Protein AF-L1IA24-F1 (afdb_monomer_lite)

Organism: Guillardia theta (strain CCMP2712) (NCBI:txid905079)

InterPro domains:
  IPR029058 Alpha/Beta hydrolase fold [G3DSA:3.40.50.1820] (1-220)
  IPR029058 Alpha/Beta hydrolase fold [SSF53474] (14-160)
  IPR056304 Lipase-like, C-terminal domain [PF24708] (8-203)

Structure (mmCIF, N/CA/C/O backbone):
data_AF-L1IA24-F1
#
_entry.id   AF-L1IA24-F1
#
loop_
_atom_site.group_PDB
_atom_site.id
_atom_site.type_symbol
_atom_site.label_atom_id
_atom_site.label_alt_id
_atom_site.label_comp_id
_atom_site.label_asym_id
_atom_site.label_entity_id
_atom_site.label_seq_id
_atom_site.pdbx_PDB_ins_code
_atom_site.Cartn_x
_atom_site.Cartn_y
_atom_site.Cartn_z
_atom_site.occupancy
_atom_site.B_iso_or_equiv
_atom_site.auth_seq_id
_atom_site.auth_comp_id
_atom_site.auth_asym_id
_atom_site.auth_atom_id
_atom_site.pdbx_PDB_model_num
ATOM 1 N N . VAL A 1 1 ? -15.845 10.516 9.349 1.00 86.38 1 VAL A N 1
ATOM 2 C CA . VAL A 1 1 ? -15.174 9.922 8.168 1.00 86.38 1 VAL A CA 1
ATOM 3 C C . VAL A 1 1 ? -13.783 10.519 8.093 1.00 86.38 1 VAL A C 1
ATOM 5 O O . VAL A 1 1 ? -13.675 11.734 8.197 1.00 86.38 1 VAL A O 1
ATOM 8 N N . LEU A 1 2 ? -12.751 9.682 8.011 1.00 94.50 2 LEU A N 1
ATOM 9 C CA . LEU A 1 2 ? -11.349 10.094 7.924 1.00 94.50 2 LEU A CA 1
ATOM 10 C C . LEU A 1 2 ? -10.817 9.691 6.546 1.00 94.50 2 LEU A C 1
ATOM 12 O O . LEU A 1 2 ? -11.184 8.627 6.049 1.00 94.50 2 LEU A O 1
ATOM 16 N N . CYS A 1 3 ? -9.971 10.524 5.945 1.00 94.94 3 CYS A N 1
ATOM 17 C CA . CYS A 1 3 ? -9.355 10.250 4.647 1.00 94.94 3 CYS A CA 1
ATOM 18 C C . CYS A 1 3 ? -7.846 10.079 4.820 1.00 94.94 3 CYS A C 1
ATOM 20 O O . CYS A 1 3 ? -7.211 10.885 5.497 1.00 94.94 3 CYS A O 1
ATOM 22 N N . VAL A 1 4 ? -7.290 9.055 4.179 1.00 94.69 4 VAL A N 1
ATOM 23 C CA . VAL A 1 4 ? -5.855 8.749 4.156 1.00 94.69 4 VAL A CA 1
ATOM 24 C C . VAL A 1 4 ? -5.354 8.741 2.719 1.00 94.69 4 VAL A C 1
ATOM 26 O O . VAL A 1 4 ? -6.096 8.403 1.796 1.00 94.69 4 VAL A O 1
ATOM 29 N N . TRP A 1 5 ? -4.091 9.106 2.538 1.00 92.06 5 TRP A N 1
ATOM 30 C CA . TRP A 1 5 ? -3.473 9.330 1.235 1.00 92.06 5 TRP A CA 1
ATOM 31 C C . TRP A 1 5 ? -2.099 8.650 1.190 1.00 92.06 5 TRP A C 1
ATOM 33 O O . TRP A 1 5 ? -1.081 9.319 1.362 1.00 92.06 5 TRP A O 1
ATOM 43 N N . PRO A 1 6 ? -2.035 7.313 1.057 1.00 92.44 6 PRO A N 1
ATOM 44 C CA . PRO A 1 6 ? -0.763 6.632 0.834 1.00 92.44 6 PRO A CA 1
ATOM 45 C C . PRO A 1 6 ? -0.216 6.938 -0.569 1.00 92.44 6 PRO A C 1
ATOM 47 O O . PRO A 1 6 ? -0.974 7.311 -1.472 1.00 92.44 6 PRO A O 1
ATOM 50 N N . CYS A 1 7 ? 1.084 6.733 -0.769 1.00 87.50 7 CYS A N 1
ATOM 51 C CA . CYS A 1 7 ? 1.766 6.907 -2.046 1.00 87.50 7 CYS A CA 1
ATOM 52 C 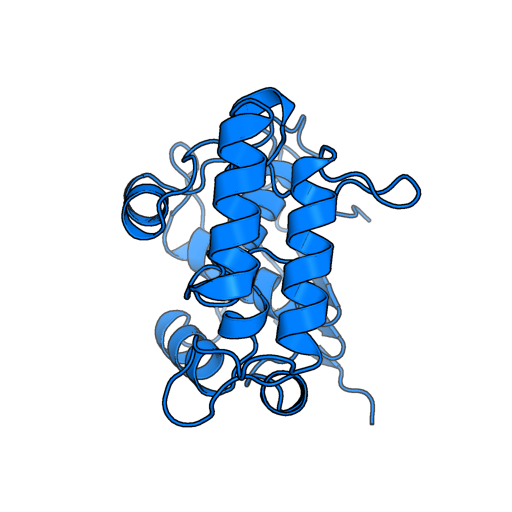C . CYS A 1 7 ? 1.053 6.128 -3.164 1.00 87.50 7 CYS A C 1
ATOM 54 O O . CYS A 1 7 ? 0.795 4.928 -3.054 1.00 87.50 7 CYS A O 1
ATOM 56 N N . GLY A 1 8 ? 0.727 6.810 -4.266 1.00 85.06 8 GLY A N 1
ATOM 57 C CA . GLY A 1 8 ? 0.006 6.216 -5.399 1.00 85.06 8 GLY A CA 1
ATOM 58 C C . GLY A 1 8 ? 0.800 5.165 -6.181 1.00 85.06 8 GLY A C 1
ATOM 59 O O . GLY A 1 8 ? 0.195 4.376 -6.899 1.00 85.06 8 GLY A O 1
ATOM 60 N N . PHE A 1 9 ? 2.126 5.153 -6.031 1.00 84.88 9 PHE A N 1
ATOM 61 C CA . PHE A 1 9 ? 3.044 4.300 -6.792 1.00 84.88 9 PHE A CA 1
ATOM 62 C C . PHE A 1 9 ? 3.735 3.229 -5.940 1.00 84.88 9 PHE A C 1
ATOM 64 O O . PHE A 1 9 ? 4.337 2.318 -6.498 1.00 84.88 9 PHE A O 1
ATOM 71 N N . ALA A 1 10 ? 3.645 3.324 -4.613 1.00 89.44 10 ALA A N 1
ATOM 72 C CA . ALA A 1 10 ? 4.260 2.365 -3.707 1.00 89.44 10 ALA A CA 1
ATOM 73 C C . ALA A 1 10 ? 3.510 1.022 -3.693 1.00 89.44 10 ALA A C 1
ATOM 75 O O . ALA A 1 10 ? 2.337 0.949 -4.076 1.00 89.44 10 ALA A O 1
ATOM 76 N N . SER A 1 11 ? 4.185 -0.029 -3.235 1.00 94.19 11 SER A N 1
ATOM 77 C CA . SER A 1 11 ? 3.598 -1.359 -3.065 1.00 94.19 11 SER A CA 1
ATOM 78 C C . SER A 1 11 ? 2.430 -1.371 -2.073 1.00 94.19 11 SER A C 1
ATOM 80 O O . SER A 1 11 ? 2.221 -0.448 -1.282 1.00 94.19 11 SER A O 1
ATOM 82 N N . LEU A 1 12 ? 1.649 -2.447 -2.079 1.00 96.50 12 LEU A N 1
ATOM 83 C CA . LEU A 1 12 ? 0.622 -2.733 -1.084 1.00 96.50 12 LEU A CA 1
ATOM 84 C C . LEU A 1 12 ? 1.194 -2.729 0.332 1.00 96.50 12 LEU A C 1
ATOM 86 O O . LEU A 1 12 ? 0.522 -2.225 1.232 1.00 96.50 12 LEU A O 1
ATOM 90 N N . HIS A 1 13 ? 2.414 -3.243 0.506 1.00 96.69 13 HIS A N 1
ATOM 91 C CA . HIS A 1 13 ? 3.116 -3.248 1.782 1.00 96.69 13 HIS A CA 1
ATOM 92 C C . HIS A 1 13 ? 3.383 -1.818 2.267 1.00 96.69 13 HIS A C 1
ATOM 94 O O . HIS A 1 13 ? 2.879 -1.418 3.320 1.00 96.69 13 HIS A O 1
ATOM 100 N N . ASP A 1 14 ? 4.074 -1.012 1.460 1.00 95.81 14 ASP A N 1
ATOM 101 C CA . ASP A 1 14 ? 4.408 0.368 1.812 1.00 95.81 14 ASP A CA 1
ATOM 102 C C . ASP A 1 14 ? 3.163 1.218 2.059 1.00 95.81 14 ASP A C 1
ATOM 104 O O . ASP A 1 14 ? 3.060 1.935 3.060 1.00 95.81 14 ASP A O 1
ATOM 108 N N . ARG A 1 15 ? 2.163 1.086 1.182 1.00 97.00 15 ARG A N 1
ATOM 109 C CA . ARG A 1 15 ? 0.881 1.780 1.321 1.00 97.00 15 ARG A CA 1
ATOM 110 C C . ARG A 1 15 ? 0.161 1.372 2.603 1.00 97.00 15 ARG A C 1
ATOM 112 O O . ARG A 1 15 ? -0.442 2.229 3.245 1.00 97.00 15 ARG A O 1
ATOM 119 N N . ALA A 1 16 ? 0.195 0.096 2.985 1.00 97.81 16 ALA A N 1
ATOM 120 C CA . ALA A 1 16 ? -0.418 -0.373 4.223 1.00 97.81 16 ALA A CA 1
ATOM 121 C C . ALA A 1 16 ? 0.291 0.210 5.456 1.00 97.81 16 ALA A C 1
ATOM 123 O O . ALA A 1 16 ? -0.392 0.720 6.348 1.00 97.81 16 ALA A O 1
ATOM 124 N N . CYS A 1 17 ? 1.628 0.237 5.475 1.00 97.88 17 CYS A N 1
ATOM 125 C CA . CYS A 1 17 ? 2.394 0.910 6.527 1.00 97.88 17 CYS A CA 1
ATOM 126 C C . CYS A 1 17 ? 2.042 2.400 6.622 1.00 97.88 17 CYS A C 1
ATOM 128 O O . CYS A 1 17 ? 1.760 2.917 7.704 1.00 97.88 17 CYS A O 1
ATOM 130 N N . GLU A 1 18 ? 1.982 3.099 5.492 1.00 97.06 18 GLU A N 1
ATOM 131 C CA . GLU A 1 18 ? 1.617 4.513 5.460 1.00 97.06 18 GLU A CA 1
ATOM 132 C C . GLU A 1 18 ? 0.194 4.767 5.959 1.00 97.06 18 GLU A C 1
ATOM 134 O O . GLU A 1 18 ? -0.020 5.707 6.725 1.00 97.06 18 GLU A O 1
ATOM 139 N N . VAL A 1 19 ? -0.780 3.943 5.560 1.00 97.81 19 VAL A N 1
ATOM 140 C CA . VAL A 1 19 ? -2.161 4.046 6.051 1.00 97.81 19 VAL A CA 1
ATOM 141 C C . VAL A 1 19 ? -2.219 3.795 7.555 1.00 97.81 19 VAL A C 1
ATOM 143 O O . VAL A 1 19 ? -2.878 4.561 8.261 1.00 97.81 19 VAL A O 1
ATOM 146 N N . PHE A 1 20 ? -1.509 2.781 8.059 1.00 98.31 20 PHE A N 1
ATOM 147 C CA . PHE A 1 20 ? -1.467 2.481 9.488 1.00 98.31 20 PHE A CA 1
ATOM 148 C C . PHE A 1 20 ? -1.026 3.703 10.293 1.00 98.31 20 PHE A C 1
ATOM 150 O O . PHE A 1 20 ? -1.758 4.158 11.171 1.00 98.31 20 PHE A O 1
ATOM 157 N N . TYR A 1 21 ? 0.127 4.287 9.955 1.00 98.00 21 TYR A N 1
ATOM 158 C CA . TYR A 1 21 ? 0.672 5.422 10.699 1.00 98.00 21 TYR A CA 1
ATOM 159 C C . TYR A 1 21 ? -0.076 6.735 10.436 1.00 98.00 21 TYR A C 1
ATOM 161 O O . TYR A 1 21 ? -0.127 7.578 11.329 1.00 98.00 21 TYR A O 1
ATOM 169 N N . GLN A 1 22 ? -0.736 6.914 9.286 1.00 97.69 22 GLN A N 1
ATOM 170 C CA . GLN A 1 22 ? -1.660 8.041 9.088 1.00 97.69 22 GLN A CA 1
ATOM 171 C C . GLN A 1 22 ? -2.840 7.992 10.067 1.00 97.69 22 GLN A C 1
ATOM 173 O O . GLN A 1 22 ? -3.230 9.025 10.616 1.00 97.69 22 GLN A O 1
ATOM 178 N N . ILE A 1 23 ? -3.398 6.804 10.319 1.00 98.06 23 ILE A N 1
ATOM 179 C CA . ILE A 1 23 ? -4.519 6.626 11.250 1.00 98.06 23 ILE A CA 1
ATOM 180 C C . ILE A 1 23 ? -4.014 6.640 12.692 1.00 98.06 23 ILE A C 1
ATOM 182 O O . ILE A 1 23 ? -4.436 7.483 13.481 1.00 98.06 23 ILE A O 1
ATOM 186 N N . LYS A 1 24 ? -3.093 5.737 13.033 1.00 97.94 24 LYS A N 1
ATOM 187 C CA . LYS A 1 24 ? -2.624 5.519 14.404 1.00 97.94 24 LYS A CA 1
ATOM 188 C C . LYS A 1 24 ? -1.735 6.652 14.923 1.00 97.94 24 LYS A C 1
ATOM 190 O O . LYS A 1 24 ? -1.744 6.936 16.118 1.00 97.94 24 LYS A O 1
ATOM 195 N N . GLY A 1 25 ? -1.012 7.319 14.028 1.00 97.38 25 GLY A N 1
ATOM 196 C CA . GLY A 1 25 ? 0.033 8.280 14.366 1.00 97.38 25 GLY A CA 1
ATOM 197 C C . GLY A 1 25 ? 1.373 7.604 14.628 1.00 97.38 25 GLY A C 1
ATOM 198 O O . GLY A 1 25 ? 1.445 6.414 14.926 1.00 97.38 25 GLY A O 1
ATOM 199 N N . GLY A 1 26 ? 2.446 8.379 14.504 1.00 96.75 26 GLY A N 1
ATOM 200 C CA . GLY A 1 26 ? 3.818 7.899 14.633 1.00 96.75 26 GLY A CA 1
ATOM 201 C C . GLY A 1 26 ? 4.609 8.004 13.334 1.00 96.75 26 GLY A C 1
ATOM 202 O O . GLY A 1 26 ? 4.144 8.545 12.326 1.00 96.75 26 GLY A O 1
ATOM 203 N N . LYS A 1 27 ? 5.861 7.553 13.392 1.00 96.38 27 LYS A N 1
ATOM 204 C CA . LYS A 1 27 ? 6.759 7.543 12.239 1.00 96.38 27 LYS A CA 1
ATOM 205 C C . LYS A 1 27 ? 6.528 6.267 11.447 1.00 96.38 27 LYS A C 1
ATOM 207 O O . LYS A 1 27 ? 6.573 5.197 12.043 1.00 96.38 27 LYS A O 1
ATOM 212 N N . VAL A 1 28 ? 6.325 6.390 10.136 1.00 96.75 28 VAL A N 1
ATOM 213 C CA . VAL A 1 28 ? 6.172 5.225 9.261 1.00 96.75 28 VAL A CA 1
ATOM 214 C C . VAL A 1 28 ? 7.396 4.331 9.400 1.00 96.75 28 VAL A C 1
ATOM 216 O O . VAL A 1 28 ? 8.509 4.806 9.182 1.00 96.75 28 VAL A O 1
ATOM 219 N N . ASP A 1 29 ? 7.183 3.074 9.779 1.00 96.88 29 ASP A N 1
ATOM 220 C CA . ASP A 1 29 ? 8.176 2.000 9.758 1.00 96.88 29 ASP A CA 1
ATOM 221 C C . ASP A 1 29 ? 7.747 0.997 8.680 1.00 96.88 29 ASP A C 1
ATOM 223 O O . ASP A 1 29 ? 6.718 0.333 8.810 1.00 96.88 29 ASP A O 1
ATOM 227 N N . TYR A 1 30 ? 8.514 0.933 7.593 1.00 96.06 30 TYR A N 1
ATOM 228 C CA . TYR A 1 30 ? 8.330 -0.030 6.508 1.00 96.06 30 TYR A CA 1
ATOM 229 C C . TYR A 1 30 ? 8.964 -1.392 6.839 1.00 96.06 30 TYR A C 1
ATOM 231 O O . TYR A 1 30 ? 9.023 -2.265 5.988 1.00 96.06 30 TYR A O 1
ATOM 239 N N . GLY A 1 31 ? 9.485 -1.597 8.050 1.00 95.19 31 GLY A N 1
ATOM 240 C CA . GLY A 1 31 ? 10.111 -2.853 8.448 1.00 95.19 31 GLY A CA 1
ATOM 241 C C . GLY A 1 31 ? 11.551 -2.984 7.954 1.00 95.19 31 GLY A C 1
ATOM 242 O O . GLY A 1 31 ? 11.917 -2.590 6.846 1.00 95.19 31 GLY A O 1
ATOM 243 N N . GLU A 1 32 ? 12.410 -3.535 8.808 1.00 93.94 32 GLU A N 1
ATOM 244 C CA . GLU A 1 32 ? 13.844 -3.639 8.530 1.00 93.94 32 GLU A CA 1
ATOM 245 C C . GLU A 1 32 ? 14.162 -4.611 7.395 1.00 93.94 32 GLU A C 1
ATOM 247 O O . GLU A 1 32 ? 14.900 -4.251 6.481 1.00 93.94 32 GLU A O 1
ATOM 252 N N . GLU A 1 33 ? 13.571 -5.805 7.423 1.00 93.31 33 GLU A N 1
ATOM 253 C CA . GLU A 1 33 ? 13.784 -6.834 6.402 1.00 93.31 33 GLU A CA 1
ATOM 254 C C . GLU A 1 33 ? 13.289 -6.380 5.022 1.00 93.31 33 GLU A C 1
ATOM 256 O O . GLU A 1 33 ? 14.036 -6.457 4.048 1.00 93.31 33 GLU A O 1
ATOM 261 N N . HIS A 1 34 ? 12.067 -5.841 4.948 1.00 93.06 34 HIS A N 1
ATOM 262 C CA . HIS A 1 34 ? 11.475 -5.320 3.708 1.00 93.06 34 HIS A CA 1
ATOM 263 C C . HIS A 1 34 ? 12.347 -4.215 3.101 1.00 93.06 34 HIS A C 1
ATOM 265 O O . HIS A 1 34 ? 12.758 -4.299 1.945 1.00 93.06 34 HIS A O 1
ATOM 271 N N . SER A 1 35 ? 12.753 -3.247 3.922 1.00 91.00 35 SER A N 1
ATOM 272 C CA . SER A 1 35 ? 13.576 -2.122 3.465 1.00 91.00 35 SER A CA 1
ATOM 273 C C . SER A 1 35 ? 14.975 -2.547 3.012 1.00 91.00 35 SER A C 1
ATOM 275 O O . SER A 1 35 ? 15.516 -1.982 2.063 1.00 91.00 35 SER A O 1
ATOM 277 N N . GLN A 1 36 ? 15.577 -3.549 3.663 1.00 90.81 36 GLN A N 1
ATOM 278 C CA . GLN A 1 36 ? 16.856 -4.118 3.228 1.00 90.81 36 GLN A CA 1
ATOM 279 C C . GLN A 1 36 ? 16.714 -4.899 1.918 1.00 90.81 36 GLN A C 1
ATOM 281 O O . GLN A 1 36 ? 17.581 -4.782 1.052 1.00 90.81 36 GLN A O 1
ATOM 286 N N . ARG A 1 37 ? 15.625 -5.662 1.758 1.00 89.62 37 ARG A N 1
ATOM 287 C CA . ARG A 1 37 ? 15.342 -6.440 0.547 1.00 89.62 37 ARG A CA 1
ATOM 288 C C . ARG A 1 37 ? 15.145 -5.546 -0.676 1.00 89.62 37 ARG A C 1
ATOM 290 O O . ARG A 1 37 ? 15.700 -5.854 -1.725 1.00 89.62 37 ARG A O 1
ATOM 297 N N . PHE A 1 38 ? 14.382 -4.462 -0.538 1.00 86.94 38 PHE A N 1
ATOM 298 C CA . PHE A 1 38 ? 14.011 -3.584 -1.656 1.00 86.94 38 PHE A CA 1
ATOM 299 C C . PHE A 1 38 ? 14.853 -2.307 -1.759 1.00 86.94 38 PHE A C 1
ATOM 301 O O . PHE A 1 38 ? 14.719 -1.534 -2.703 1.00 86.94 38 PHE A O 1
ATOM 308 N N . GLY A 1 39 ? 15.782 -2.094 -0.824 1.00 86.38 39 GLY A N 1
ATOM 309 C CA . GLY A 1 39 ? 16.791 -1.042 -0.930 1.00 86.38 39 GLY A CA 1
ATOM 310 C C . GLY A 1 39 ? 16.258 0.383 -0.747 1.00 86.38 39 GLY A C 1
ATOM 311 O O . GLY A 1 39 ? 16.875 1.326 -1.251 1.00 86.38 39 GLY A O 1
ATOM 312 N N . HIS A 1 40 ? 15.158 0.568 -0.013 1.00 86.81 40 HIS A N 1
ATOM 313 C CA . HIS A 1 40 ? 14.627 1.885 0.355 1.00 86.81 40 HIS A CA 1
ATOM 314 C C . HIS A 1 40 ? 14.789 2.172 1.859 1.00 86.81 40 HIS A C 1
ATOM 316 O O . HIS A 1 40 ? 15.272 1.355 2.645 1.00 86.81 40 HIS A O 1
ATOM 322 N N . ALA A 1 41 ? 14.460 3.393 2.287 1.00 89.56 41 ALA A N 1
ATOM 323 C CA . ALA A 1 41 ? 14.575 3.775 3.691 1.00 89.56 41 ALA A CA 1
ATOM 324 C C . ALA A 1 41 ? 13.538 3.048 4.561 1.00 89.56 41 ALA A C 1
ATOM 326 O O . ALA A 1 41 ? 12.354 3.067 4.241 1.00 89.56 41 ALA A O 1
ATOM 327 N N . ARG A 1 42 ? 13.974 2.530 5.720 1.00 93.62 42 ARG A N 1
ATOM 328 C CA . ARG A 1 42 ? 13.087 1.911 6.722 1.00 93.62 42 ARG A CA 1
ATOM 329 C C . ARG A 1 42 ? 12.044 2.852 7.292 1.00 93.62 42 ARG A C 1
ATOM 331 O O . ARG A 1 42 ? 10.919 2.442 7.541 1.00 93.62 42 ARG A O 1
ATOM 338 N N . TYR A 1 43 ? 12.421 4.104 7.524 1.00 94.56 43 TYR A N 1
ATOM 339 C CA . TYR A 1 43 ? 11.525 5.066 8.146 1.00 94.56 43 TYR A CA 1
ATOM 340 C C . TYR A 1 43 ? 11.074 6.131 7.156 1.00 94.56 43 TYR A C 1
ATOM 342 O O . TYR A 1 43 ? 11.914 6.790 6.540 1.00 94.56 43 TYR A O 1
ATOM 350 N N . GLY A 1 44 ? 9.762 6.333 7.078 1.00 92.19 44 GLY A N 1
ATOM 351 C CA . GLY A 1 44 ? 9.121 7.373 6.281 1.00 92.19 44 GLY A CA 1
ATOM 352 C C . GLY A 1 44 ? 8.674 8.578 7.115 1.00 92.19 44 GLY A C 1
ATOM 353 O O . GLY A 1 44 ? 9.327 8.984 8.086 1.00 92.19 44 GLY A O 1
ATOM 354 N N . ARG A 1 45 ? 7.538 9.157 6.709 1.00 91.62 45 ARG A N 1
ATOM 355 C CA . ARG A 1 45 ? 6.940 10.367 7.296 1.00 91.62 45 ARG A CA 1
ATOM 356 C C . ARG A 1 45 ? 6.502 10.175 8.747 1.00 91.62 45 ARG A C 1
ATOM 358 O O . ARG A 1 45 ? 6.158 9.078 9.176 1.00 91.62 45 ARG A O 1
ATOM 365 N N . LEU A 1 46 ? 6.483 11.275 9.497 1.00 94.75 46 LEU A N 1
ATOM 366 C CA . LEU A 1 46 ? 5.885 11.346 10.829 1.00 94.75 46 LEU A CA 1
ATOM 367 C C . LEU A 1 46 ? 4.458 11.886 10.711 1.00 94.75 46 LEU A C 1
ATOM 369 O O . LEU A 1 46 ? 4.261 12.991 10.208 1.00 94.75 46 LEU A O 1
ATOM 373 N N . TYR A 1 47 ? 3.483 11.128 11.204 1.00 95.88 47 TYR A N 1
ATOM 374 C CA . TYR A 1 47 ? 2.078 11.519 11.210 1.00 95.88 47 TYR A CA 1
ATOM 375 C C . TYR A 1 47 ? 1.579 11.794 12.635 1.00 95.88 47 TYR A C 1
ATOM 377 O O . TYR A 1 47 ? 1.944 11.064 13.560 1.00 95.88 47 TYR A O 1
ATOM 385 N N . PRO A 1 48 ? 0.710 12.805 12.834 1.00 96.31 48 PRO A N 1
ATOM 386 C CA . PRO A 1 48 ? 0.108 13.082 14.141 1.00 96.31 48 PRO A CA 1
ATOM 387 C C . PRO A 1 48 ? -0.907 12.009 14.575 1.00 96.31 48 PRO A C 1
ATOM 389 O O . PRO A 1 48 ? -1.170 11.874 15.765 1.00 96.31 48 PRO A O 1
ATOM 392 N N . GLY A 1 49 ? -1.445 11.239 13.620 1.00 96.75 49 GLY A N 1
ATOM 393 C CA . GLY A 1 49 ? -2.495 10.246 13.838 1.00 96.75 49 GLY A CA 1
ATOM 394 C C . GLY A 1 49 ? -3.889 10.857 13.763 1.00 96.75 49 GLY A C 1
ATOM 395 O O . GLY A 1 49 ? -4.255 11.706 14.569 1.00 96.75 49 GLY A O 1
ATOM 396 N N . LEU A 1 50 ? -4.680 10.421 12.784 1.00 97.62 50 LEU A N 1
ATOM 397 C CA . LEU A 1 50 ? -6.074 10.851 12.628 1.00 97.62 50 LEU A CA 1
ATOM 398 C C . LEU A 1 50 ? -7.000 10.245 13.694 1.00 97.62 50 LEU A C 1
ATOM 400 O O . LEU A 1 50 ? -8.033 10.826 14.018 1.00 97.62 50 LEU A O 1
ATOM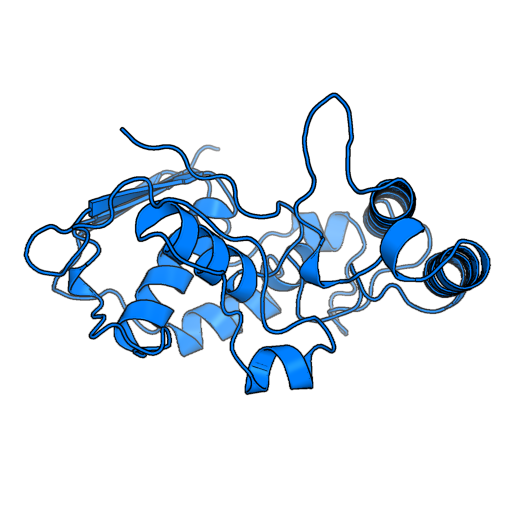 404 N N . PHE A 1 51 ? -6.642 9.071 14.216 1.00 97.88 51 PHE A N 1
ATOM 405 C CA . PHE A 1 51 ? -7.361 8.360 15.265 1.00 97.88 51 PHE A CA 1
ATOM 406 C C . PHE A 1 51 ? -6.392 7.486 16.078 1.00 97.88 51 PHE A C 1
ATOM 408 O O . PHE A 1 51 ? -6.301 6.271 15.906 1.00 97.88 51 PHE A O 1
ATOM 415 N N . SER A 1 52 ? -5.648 8.116 16.988 1.00 96.88 52 SER A N 1
ATOM 416 C CA . SER A 1 52 ? -4.624 7.451 17.809 1.00 96.88 52 SER A CA 1
ATOM 417 C C . SER A 1 52 ? -5.183 6.399 18.774 1.00 96.88 52 SER A C 1
ATOM 419 O O . SER A 1 52 ? -4.473 5.472 19.167 1.00 96.88 52 SER A O 1
ATOM 421 N N . GLU A 1 53 ? -6.468 6.488 19.111 1.00 97.00 53 GLU A N 1
ATOM 422 C CA . GLU A 1 53 ? -7.180 5.530 19.962 1.00 97.00 53 GLU A CA 1
ATOM 423 C C . GLU A 1 53 ? -7.638 4.268 19.206 1.00 97.00 53 GLU A C 1
ATOM 425 O O . GLU A 1 53 ? -8.270 3.406 19.808 1.00 97.00 53 GLU A O 1
ATOM 430 N N . TRP A 1 54 ? -7.325 4.141 17.908 1.00 98.19 54 TRP A N 1
ATOM 431 C CA . TRP A 1 54 ? -7.643 2.959 17.099 1.00 98.19 54 TRP A CA 1
ATOM 432 C C . TRP A 1 54 ? -7.078 1.678 17.727 1.00 98.19 54 TRP A C 1
ATOM 434 O O . TRP A 1 54 ? -5.870 1.591 17.973 1.00 98.19 54 TRP A O 1
ATOM 444 N N . SER A 1 55 ? -7.951 0.708 18.002 1.00 97.38 55 SER A N 1
ATOM 445 C CA . SER A 1 55 ? -7.614 -0.586 18.603 1.00 97.38 55 SER A CA 1
ATOM 446 C C . SER A 1 55 ? -8.702 -1.631 18.315 1.00 97.38 55 SER A C 1
ATOM 448 O O . SER A 1 55 ? -9.699 -1.331 17.656 1.00 97.38 55 SER A O 1
ATOM 450 N N . SER A 1 56 ? -8.548 -2.843 18.851 1.00 96.50 56 SER A N 1
ATOM 451 C CA . SER A 1 56 ? -9.563 -3.906 18.845 1.00 96.50 56 SER A CA 1
ATOM 452 C C . SER A 1 56 ? -10.868 -3.502 19.540 1.00 96.50 56 SER A C 1
ATOM 454 O O . SER A 1 56 ? -11.941 -3.936 19.135 1.00 96.50 56 SER A O 1
ATOM 456 N N . GLU A 1 57 ? -10.797 -2.650 20.564 1.00 97.19 57 GLU A N 1
ATOM 457 C CA . GLU A 1 57 ? -11.954 -2.134 21.310 1.00 97.19 57 GLU A CA 1
ATOM 458 C C . GLU A 1 57 ? -12.623 -0.958 20.588 1.00 97.19 57 GLU A C 1
ATOM 460 O O . GLU A 1 57 ? -13.771 -0.613 20.872 1.00 97.19 57 GLU A O 1
ATOM 465 N N . ARG A 1 58 ? -11.902 -0.324 19.657 1.00 97.56 58 ARG A N 1
ATOM 466 C CA . ARG A 1 58 ? -12.377 0.806 18.851 1.00 97.56 58 ARG A CA 1
ATOM 467 C C . ARG A 1 58 ? -12.068 0.554 17.375 1.00 97.56 58 ARG A C 1
ATOM 469 O O . ARG A 1 58 ? -11.270 1.292 16.784 1.00 97.56 58 ARG A O 1
ATOM 476 N N . PRO A 1 59 ? -12.662 -0.498 16.787 1.00 97.94 59 PRO A N 1
ATOM 477 C CA . PRO A 1 59 ? -12.339 -0.900 15.434 1.00 97.94 59 PRO A CA 1
ATOM 478 C C . PRO A 1 59 ? -12.945 0.071 14.419 1.00 97.94 59 PRO A C 1
ATOM 480 O O . PRO A 1 59 ? -13.898 0.799 14.710 1.00 97.94 59 PRO A O 1
ATOM 483 N N . ILE A 1 60 ? -12.392 0.080 13.208 1.00 98.25 60 ILE A N 1
ATOM 484 C CA . ILE A 1 60 ? -12.820 0.990 12.140 1.00 98.25 60 ILE A CA 1
ATOM 485 C C . ILE A 1 60 ? -13.478 0.250 10.979 1.00 98.25 60 ILE A C 1
ATOM 487 O O . ILE A 1 60 ? -13.233 -0.931 10.733 1.00 98.25 60 ILE A O 1
ATOM 491 N N . HIS A 1 61 ? -14.279 0.988 10.218 1.00 98.38 61 HIS A N 1
ATOM 492 C CA . HIS A 1 61 ? -14.744 0.573 8.902 1.00 98.38 61 HIS A CA 1
ATOM 493 C C . HIS A 1 61 ? -13.804 1.150 7.842 1.00 98.38 61 HIS A C 1
ATOM 495 O O . HIS A 1 61 ? -13.588 2.362 7.797 1.00 98.38 61 HIS A O 1
ATOM 501 N N . MET A 1 62 ? -13.260 0.296 6.981 1.00 98.06 62 MET A N 1
ATOM 502 C CA . MET A 1 62 ? -12.415 0.703 5.864 1.00 98.06 62 MET A CA 1
ATOM 503 C C . MET A 1 62 ? -13.200 0.682 4.558 1.00 98.06 62 MET A C 1
ATOM 505 O O . MET A 1 62 ? -13.894 -0.286 4.252 1.00 98.06 62 MET A O 1
ATOM 509 N N . LEU A 1 63 ? -13.048 1.742 3.768 1.00 98.00 63 LEU A N 1
ATOM 510 C CA . LEU A 1 63 ? -13.568 1.832 2.410 1.00 98.00 63 LEU A CA 1
ATOM 511 C C . LEU A 1 63 ? -12.412 2.158 1.466 1.00 98.00 63 LEU A C 1
ATOM 513 O O . LEU A 1 63 ? -11.808 3.224 1.557 1.00 98.00 63 LEU A O 1
ATOM 517 N N . GLY A 1 64 ? -12.094 1.21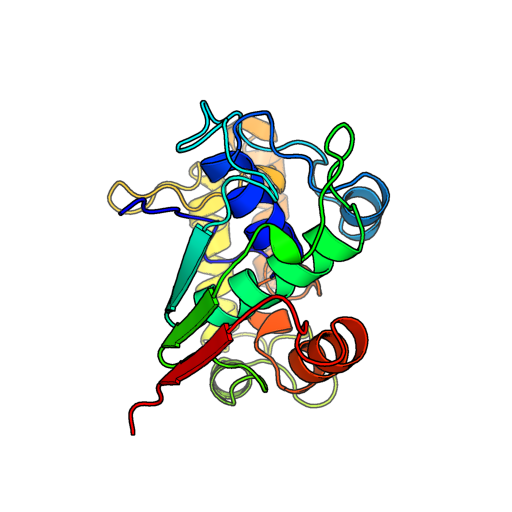9 0.581 1.00 97.12 64 GLY A N 1
ATOM 518 C CA . GLY A 1 64 ? -10.992 1.326 -0.363 1.00 97.12 64 GLY A CA 1
ATOM 519 C C . GLY A 1 64 ? -11.489 1.331 -1.802 1.00 97.12 64 GLY A C 1
ATOM 520 O O . GLY A 1 64 ? -12.093 0.363 -2.259 1.00 97.12 64 GLY A O 1
ATOM 521 N N . HIS A 1 65 ? -11.200 2.407 -2.531 1.00 96.25 65 HIS A N 1
ATOM 522 C CA . HIS A 1 65 ? -11.444 2.493 -3.969 1.00 96.25 65 HIS A CA 1
ATOM 523 C C . HIS A 1 65 ? -10.223 2.016 -4.762 1.00 96.25 65 HIS A C 1
ATOM 525 O O . HIS A 1 65 ? -9.091 2.379 -4.428 1.00 96.25 65 HIS A O 1
ATOM 531 N N . SER A 1 66 ? -10.451 1.241 -5.825 1.00 95.38 66 SER A N 1
ATOM 532 C CA . SER A 1 66 ? -9.405 0.702 -6.697 1.00 95.38 66 SER A CA 1
ATOM 533 C C . SER A 1 66 ? -8.314 -0.003 -5.872 1.00 95.38 66 SER A C 1
ATOM 535 O O . SER A 1 66 ? -8.628 -0.831 -5.011 1.00 95.38 66 SER A O 1
ATOM 537 N N . LEU A 1 67 ? -7.039 0.344 -6.065 1.00 95.69 67 LEU A N 1
ATOM 538 C CA . LEU A 1 67 ? -5.915 -0.201 -5.302 1.00 95.69 67 LEU A CA 1
ATOM 539 C C . LEU A 1 67 ? -6.084 -0.045 -3.782 1.00 95.69 67 LEU A C 1
ATOM 541 O O . LEU A 1 67 ? -5.608 -0.883 -3.025 1.00 95.69 67 LEU A O 1
ATOM 545 N N . GLY A 1 68 ? -6.815 0.975 -3.319 1.00 96.81 68 GLY A N 1
ATOM 546 C CA . GLY A 1 68 ? -7.115 1.168 -1.901 1.00 96.81 68 GLY A CA 1
ATOM 547 C C . GLY A 1 68 ? -7.868 -0.005 -1.267 1.00 96.81 68 GLY A C 1
ATOM 548 O O . GLY A 1 68 ? -7.667 -0.279 -0.088 1.00 96.81 68 GLY A O 1
ATOM 549 N N . GLY A 1 69 ? -8.689 -0.734 -2.031 1.00 96.56 69 GLY A N 1
ATOM 550 C CA . GLY A 1 69 ? -9.363 -1.938 -1.534 1.00 96.56 69 GLY A CA 1
ATOM 551 C C . GLY A 1 69 ? -8.387 -3.087 -1.274 1.00 96.56 69 GLY A C 1
ATOM 552 O O . GLY A 1 69 ? -8.477 -3.750 -0.242 1.00 96.56 69 GLY A O 1
ATOM 553 N N . ALA A 1 70 ? -7.411 -3.281 -2.165 1.00 96.56 70 ALA A N 1
ATOM 554 C CA . ALA A 1 70 ? -6.339 -4.253 -1.963 1.00 96.56 70 ALA A CA 1
ATOM 555 C C . ALA A 1 70 ? -5.396 -3.825 -0.826 1.00 96.56 70 ALA A C 1
ATOM 557 O O . ALA A 1 70 ? -5.061 -4.645 0.022 1.00 96.56 70 ALA A O 1
ATOM 558 N N . THR A 1 71 ? -5.054 -2.534 -0.731 1.00 97.81 71 THR A N 1
ATOM 559 C CA . THR A 1 71 ? -4.266 -1.986 0.388 1.00 97.81 71 THR A CA 1
ATOM 560 C C . THR A 1 71 ? -4.957 -2.213 1.731 1.00 97.81 71 THR A C 1
ATOM 562 O O . THR A 1 71 ? -4.296 -2.587 2.690 1.00 97.81 71 THR A O 1
ATOM 565 N N . ALA A 1 72 ? -6.280 -2.039 1.815 1.00 97.31 72 ALA A N 1
ATOM 566 C CA . ALA A 1 72 ? -7.022 -2.302 3.047 1.00 97.31 72 ALA A CA 1
ATOM 567 C C . ALA A 1 72 ? -6.960 -3.784 3.460 1.00 97.31 72 ALA A C 1
ATOM 569 O O . ALA A 1 72 ? -6.815 -4.078 4.645 1.00 97.31 72 ALA A O 1
ATOM 570 N N . ARG A 1 73 ? -7.025 -4.718 2.495 1.00 96.50 73 ARG A N 1
ATOM 571 C CA . ARG A 1 73 ? -6.885 -6.160 2.775 1.00 96.50 73 ARG A CA 1
ATOM 572 C C . ARG A 1 73 ? -5.471 -6.484 3.247 1.00 96.50 73 ARG A C 1
ATOM 574 O O . ARG A 1 73 ? -5.308 -7.178 4.244 1.00 96.50 73 ARG A O 1
ATOM 581 N N . TYR A 1 74 ? -4.471 -5.919 2.576 1.00 97.44 74 TYR A N 1
ATOM 582 C CA . TYR A 1 74 ? -3.071 -6.108 2.937 1.00 97.44 74 TYR A CA 1
ATOM 583 C C . TYR A 1 74 ? -2.755 -5.533 4.325 1.00 97.44 74 TYR A C 1
ATOM 585 O O . TYR A 1 74 ? -2.082 -6.173 5.124 1.00 97.44 74 TYR A O 1
ATOM 593 N N . LEU A 1 75 ? -3.315 -4.369 4.667 1.00 97.94 75 LEU A N 1
ATOM 594 C CA . LEU A 1 75 ? -3.209 -3.802 6.010 1.00 97.94 75 LEU A CA 1
ATOM 595 C C . LEU A 1 75 ? -3.796 -4.737 7.069 1.00 97.94 75 LEU A C 1
ATOM 597 O O . LEU A 1 75 ? -3.164 -4.942 8.098 1.00 97.94 75 LEU A O 1
ATOM 601 N N . GLN A 1 76 ? -4.970 -5.325 6.827 1.00 97.50 76 GLN A N 1
ATOM 602 C CA . GLN A 1 76 ? -5.552 -6.284 7.768 1.00 97.50 76 GLN A CA 1
ATOM 603 C C . GLN A 1 76 ? -4.638 -7.493 7.995 1.00 97.50 76 GLN A C 1
ATOM 605 O O . GLN A 1 76 ? -4.447 -7.907 9.136 1.00 97.50 76 GLN A O 1
ATOM 610 N N . HIS A 1 77 ? -4.022 -8.002 6.929 1.00 96.56 77 HIS A N 1
ATOM 611 C CA . HIS A 1 77 ? -3.032 -9.068 7.024 1.00 96.56 77 HIS A CA 1
ATOM 612 C C . HIS A 1 77 ? -1.810 -8.660 7.865 1.00 96.56 77 HIS A C 1
ATOM 614 O O . HIS A 1 77 ? -1.385 -9.419 8.733 1.00 96.56 77 HIS A O 1
ATOM 620 N N . LEU A 1 78 ? -1.284 -7.444 7.683 1.00 97.25 78 LEU A N 1
ATOM 621 C CA . LEU A 1 78 ? -0.176 -6.933 8.501 1.00 97.25 78 LEU A CA 1
ATOM 622 C C . LEU A 1 78 ? -0.558 -6.739 9.977 1.00 97.25 78 LEU A C 1
ATOM 624 O O . LEU A 1 78 ? 0.278 -6.952 10.857 1.00 97.25 78 LEU A O 1
ATOM 628 N N . LEU A 1 79 ? -1.807 -6.350 10.257 1.00 97.25 79 LEU A N 1
ATOM 629 C CA . LEU A 1 79 ? -2.329 -6.245 11.623 1.00 97.25 79 LEU A CA 1
ATOM 630 C C . LEU A 1 79 ? -2.386 -7.621 12.298 1.00 97.25 79 LEU A C 1
ATOM 632 O O . LEU A 1 79 ? -1.920 -7.754 13.426 1.00 97.25 79 LEU A O 1
ATOM 636 N N . GLU A 1 80 ? -2.889 -8.643 11.603 1.00 96.38 80 GLU A N 1
ATOM 637 C CA . GLU A 1 80 ? -2.894 -10.030 12.092 1.00 96.38 80 GLU A CA 1
ATOM 638 C C . GLU A 1 80 ? -1.471 -10.543 12.355 1.00 96.38 80 GLU A C 1
ATOM 640 O O . GLU A 1 80 ? -1.184 -11.129 13.399 1.00 96.38 80 GLU A O 1
ATOM 645 N N . ALA A 1 81 ? -0.550 -10.272 11.427 1.00 95.50 81 ALA A N 1
ATOM 646 C CA . ALA A 1 81 ? 0.850 -10.676 11.526 1.00 95.50 81 ALA A CA 1
ATOM 647 C C . ALA A 1 81 ? 1.648 -9.890 12.584 1.00 95.50 81 ALA A C 1
ATOM 649 O O . ALA A 1 81 ? 2.824 -10.180 12.804 1.00 95.50 81 ALA A O 1
ATOM 650 N N . ARG A 1 82 ? 1.038 -8.889 13.236 1.00 96.06 82 ARG A N 1
ATOM 651 C CA . ARG A 1 82 ? 1.687 -7.984 14.198 1.00 96.06 82 ARG A CA 1
ATOM 652 C C . ARG A 1 82 ? 2.934 -7.308 13.635 1.00 96.06 82 ARG A C 1
ATOM 654 O O . ARG A 1 82 ? 3.925 -7.112 14.339 1.00 96.06 82 ARG A O 1
ATOM 661 N N . ALA A 1 83 ? 2.862 -6.905 12.371 1.00 95.56 83 ALA A N 1
ATOM 662 C CA . ALA A 1 83 ? 3.975 -6.311 11.637 1.00 95.56 83 ALA A CA 1
ATOM 663 C C . ALA A 1 83 ? 4.336 -4.879 12.090 1.00 95.56 83 ALA A C 1
ATOM 665 O O . ALA A 1 83 ? 5.255 -4.281 11.538 1.00 95.56 83 ALA A O 1
ATOM 666 N N . PHE A 1 84 ? 3.639 -4.323 13.089 1.00 96.25 84 PHE A N 1
ATOM 667 C CA . PHE A 1 84 ? 3.836 -2.963 13.596 1.00 96.25 84 PHE A CA 1
ATOM 668 C C . PHE A 1 84 ? 4.469 -2.983 14.999 1.00 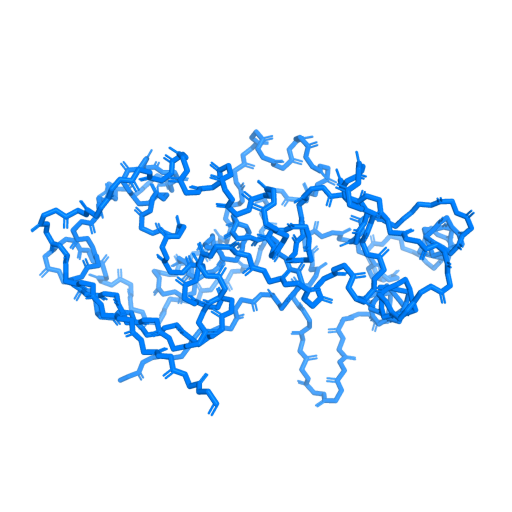96.25 84 PHE A C 1
ATOM 670 O O . PHE A 1 84 ? 3.752 -3.142 15.996 1.00 96.25 84 PHE A O 1
ATOM 677 N N . PRO A 1 85 ? 5.802 -2.812 15.120 1.00 92.12 85 PRO A N 1
ATOM 678 C CA . PRO A 1 85 ? 6.495 -2.873 16.402 1.00 92.12 85 PRO A CA 1
ATOM 679 C C . PRO A 1 85 ? 5.933 -1.876 17.420 1.00 92.12 85 PRO A C 1
ATOM 681 O O . PRO A 1 85 ? 5.666 -0.719 17.104 1.00 92.12 85 PRO A O 1
ATOM 684 N N . GLY A 1 86 ? 5.769 -2.323 18.667 1.00 92.50 86 GLY A N 1
ATOM 685 C CA . GLY A 1 86 ? 5.204 -1.501 19.744 1.00 92.50 86 GLY A CA 1
ATOM 686 C C . GLY A 1 86 ? 3.673 -1.433 19.764 1.00 92.50 86 GLY A C 1
ATOM 687 O O . GLY A 1 86 ? 3.111 -0.808 20.664 1.00 92.50 86 GLY A O 1
ATOM 688 N N . HIS A 1 87 ? 2.987 -2.108 18.837 1.00 94.44 87 HIS A N 1
ATOM 689 C CA . HIS A 1 87 ? 1.531 -2.196 18.810 1.00 94.44 87 HIS A CA 1
ATOM 690 C C . HIS A 1 87 ? 1.067 -3.657 18.840 1.00 94.44 87 HIS A C 1
ATOM 692 O O . HIS A 1 87 ? 1.410 -4.453 17.970 1.00 94.44 87 HIS A O 1
ATOM 698 N N . ALA A 1 88 ? 0.242 -4.008 19.830 1.00 94.19 88 ALA A N 1
ATOM 699 C CA . ALA A 1 88 ? -0.419 -5.311 19.906 1.00 94.19 88 ALA A CA 1
ATOM 700 C C . ALA A 1 88 ? -1.615 -5.349 18.937 1.00 94.19 88 ALA A C 1
ATOM 702 O O . ALA A 1 88 ? -2.769 -5.230 19.343 1.00 94.19 88 ALA A O 1
ATOM 703 N N . THR A 1 89 ? -1.305 -5.406 17.644 1.00 96.56 89 THR A N 1
ATOM 704 C CA . THR A 1 89 ? -2.285 -5.385 16.553 1.00 96.56 89 THR A CA 1
ATOM 705 C C . THR A 1 89 ? -2.939 -6.751 16.346 1.00 96.56 89 THR A C 1
ATOM 707 O O . THR A 1 89 ? -2.419 -7.778 16.791 1.00 96.56 89 THR A O 1
ATOM 710 N N . ASP A 1 90 ? -4.129 -6.724 15.745 1.00 95.12 90 ASP A N 1
ATOM 711 C CA . ASP A 1 90 ? -4.955 -7.895 15.443 1.00 95.12 90 ASP A CA 1
ATOM 712 C C . ASP A 1 90 ? -5.898 -7.578 14.269 1.00 95.12 90 ASP A C 1
ATOM 714 O O . ASP A 1 90 ? -6.261 -6.409 14.074 1.00 95.12 90 ASP A O 1
ATOM 718 N N . ALA A 1 91 ? -6.347 -8.585 13.509 1.00 96.06 91 ALA A N 1
ATOM 719 C CA . ALA A 1 91 ? -7.307 -8.369 12.425 1.00 96.06 91 ALA A CA 1
ATOM 720 C C . ALA A 1 91 ? -8.627 -7.723 12.888 1.00 96.06 91 ALA A C 1
ATOM 722 O O . ALA A 1 91 ? -9.288 -7.061 12.080 1.00 96.06 91 ALA A O 1
ATOM 723 N N . SER A 1 92 ? -8.999 -7.862 14.171 1.00 96.94 92 SER A N 1
ATOM 724 C CA . SER A 1 92 ? -10.216 -7.273 14.745 1.00 96.94 92 SER A CA 1
ATOM 725 C C . SER A 1 92 ? -10.189 -5.747 14.840 1.00 96.94 92 SER A C 1
ATOM 727 O O . SER A 1 92 ? -11.217 -5.139 15.125 1.00 96.94 92 SER A O 1
ATOM 729 N N . TRP A 1 93 ? -9.044 -5.101 14.596 1.00 98.06 93 TRP A N 1
ATOM 730 C CA . TRP A 1 93 ? -8.943 -3.639 14.524 1.00 98.06 93 TRP A CA 1
ATOM 731 C C . TRP A 1 93 ? -9.732 -3.067 13.332 1.00 98.06 93 TRP A C 1
ATOM 733 O O . TRP A 1 93 ? -10.034 -1.870 13.297 1.00 98.06 93 TRP A O 1
ATOM 743 N N . ILE A 1 94 ? -10.092 -3.910 12.359 1.00 98.06 94 ILE A N 1
ATOM 744 C CA . ILE A 1 94 ? -10.956 -3.566 11.229 1.00 98.06 94 ILE A CA 1
ATOM 745 C C . ILE A 1 94 ? -12.264 -4.349 11.367 1.00 98.06 94 ILE A C 1
ATOM 747 O O . ILE A 1 94 ? -12.289 -5.567 11.216 1.00 98.06 94 ILE A O 1
ATOM 751 N N . LEU A 1 95 ? -13.363 -3.633 11.613 1.00 98.06 95 LEU A N 1
ATOM 752 C CA . LEU A 1 95 ? -14.695 -4.221 11.773 1.00 98.06 95 LEU A CA 1
ATOM 753 C C . LEU A 1 95 ? -15.345 -4.552 10.425 1.00 98.06 95 LEU A C 1
ATOM 755 O O . LEU A 1 95 ? -16.095 -5.519 10.303 1.00 98.06 95 LEU A O 1
ATOM 759 N N . SER A 1 96 ? -15.089 -3.741 9.399 1.00 98.19 96 SER A N 1
ATOM 760 C CA . SER A 1 96 ? -15.527 -4.062 8.042 1.00 98.19 96 SER A CA 1
ATOM 761 C C . SER A 1 96 ? -14.597 -3.497 6.985 1.00 98.19 96 SER A C 1
ATOM 763 O O . SER A 1 96 ? -14.082 -2.390 7.145 1.00 98.19 96 SER A O 1
ATOM 765 N N . LEU A 1 97 ? -14.512 -4.180 5.850 1.00 97.81 97 LEU A N 1
ATOM 766 C CA . LEU A 1 97 ? -13.766 -3.756 4.677 1.00 97.81 97 LEU A CA 1
ATOM 767 C C . LEU A 1 97 ? -14.686 -3.726 3.457 1.00 97.81 97 LEU A C 1
ATOM 769 O O . LEU A 1 97 ? -15.175 -4.753 2.997 1.00 97.81 97 LEU A O 1
ATOM 773 N N . SER A 1 98 ? -14.897 -2.530 2.916 1.00 98.06 98 SER A N 1
ATOM 774 C CA . SER A 1 98 ? -15.618 -2.303 1.666 1.00 98.06 98 SER A CA 1
ATOM 775 C C . SER A 1 98 ? -14.638 -1.971 0.548 1.00 98.06 98 SER A C 1
ATOM 777 O O . SER A 1 98 ? -13.886 -1.002 0.641 1.00 98.06 98 SER A O 1
ATOM 779 N N . SER A 1 99 ? -14.652 -2.759 -0.521 1.00 97.19 99 SER A N 1
ATOM 780 C CA . SER A 1 99 ? -13.855 -2.520 -1.727 1.00 97.19 99 SER A CA 1
ATOM 781 C C . SER A 1 99 ? -14.741 -2.016 -2.865 1.00 97.19 99 SER A C 1
ATOM 783 O O . SER A 1 99 ? -15.795 -2.588 -3.126 1.00 97.19 99 SER A O 1
ATOM 785 N N . LEU A 1 100 ? -14.320 -0.942 -3.533 1.00 97.19 100 LEU A N 1
ATOM 786 C CA . LEU A 1 100 ? -15.005 -0.353 -4.687 1.00 97.19 100 LEU A CA 1
ATOM 787 C C . LEU A 1 100 ? -14.099 -0.474 -5.913 1.00 97.19 100 LEU A C 1
ATOM 789 O O . LEU A 1 100 ? -13.055 0.177 -5.960 1.00 97.19 100 LEU A O 1
ATOM 793 N N . SER A 1 101 ? -14.480 -1.299 -6.887 1.00 95.94 101 SER A N 1
ATOM 794 C CA . SER A 1 101 ? -13.724 -1.529 -8.131 1.00 95.94 101 SER A CA 1
ATOM 795 C C . SER A 1 101 ? -12.246 -1.874 -7.892 1.00 95.94 101 SER A C 1
ATOM 797 O O . SER A 1 101 ? -11.360 -1.414 -8.611 1.00 95.94 101 SER A O 1
ATOM 799 N N . ALA A 1 102 ? -11.964 -2.644 -6.839 1.00 95.75 102 ALA A N 1
ATOM 800 C CA . ALA A 1 102 ? -10.604 -3.015 -6.471 1.00 95.75 102 ALA A CA 1
ATOM 801 C C . ALA A 1 102 ? -10.093 -4.188 -7.327 1.00 95.75 102 ALA A C 1
ATOM 803 O O . ALA A 1 102 ? -10.820 -5.173 -7.478 1.00 95.75 102 ALA A O 1
ATOM 804 N N . PRO A 1 103 ? -8.845 -4.146 -7.833 1.00 94.94 103 PRO A N 1
ATOM 805 C CA . PRO A 1 103 ? -8.250 -5.241 -8.598 1.00 94.94 103 PRO A CA 1
ATOM 806 C C . PRO A 1 103 ? -7.818 -6.387 -7.665 1.00 94.94 103 PRO A C 1
ATOM 808 O O . PRO A 1 103 ? -6.638 -6.698 -7.544 1.00 94.94 103 PRO A O 1
ATOM 811 N N . LEU A 1 104 ? -8.775 -7.018 -6.973 1.00 94.50 104 LEU A N 1
ATOM 812 C CA . LEU A 1 104 ? -8.510 -8.048 -5.957 1.00 94.50 104 LEU A CA 1
ATOM 813 C C . LEU A 1 104 ? -7.885 -9.332 -6.525 1.00 94.50 104 LEU A C 1
ATOM 815 O O . LEU A 1 104 ? -7.368 -10.130 -5.756 1.00 94.50 104 LEU A O 1
ATOM 819 N N . ASN A 1 105 ? -7.920 -9.516 -7.848 1.00 95.00 105 ASN A N 1
ATOM 820 C CA . ASN A 1 105 ? -7.260 -10.604 -8.579 1.00 95.00 105 ASN A CA 1
ATOM 821 C C . ASN A 1 105 ? -6.239 -10.071 -9.604 1.00 95.00 105 ASN A C 1
ATOM 823 O O . ASN A 1 105 ? -5.890 -10.765 -10.556 1.00 95.00 105 ASN A O 1
ATOM 827 N N . GLY A 1 106 ? -5.794 -8.825 -9.433 1.00 93.69 106 GLY A N 1
ATOM 828 C CA . GLY A 1 106 ? -5.001 -8.098 -10.413 1.00 93.69 106 GLY A CA 1
ATOM 829 C C . GLY A 1 106 ? -5.865 -7.496 -11.521 1.00 93.69 106 GLY A C 1
ATOM 830 O O . GLY A 1 106 ? -7.095 -7.596 -11.515 1.00 93.69 106 GLY A O 1
ATOM 831 N N . THR A 1 107 ? -5.215 -6.826 -12.465 1.00 93.44 107 THR A N 1
ATOM 832 C CA . THR A 1 107 ? -5.848 -6.224 -13.641 1.00 93.44 107 THR A CA 1
ATOM 833 C C . THR A 1 107 ? -5.031 -6.505 -14.895 1.00 93.44 107 THR A C 1
ATOM 835 O O . THR A 1 107 ? -3.807 -6.570 -14.849 1.00 93.44 107 THR A O 1
ATOM 838 N N . LEU A 1 108 ? -5.710 -6.627 -16.039 1.00 92.69 108 LEU A N 1
ATOM 839 C CA . LEU A 1 108 ? -5.042 -6.723 -17.337 1.00 92.69 108 LEU A CA 1
ATOM 840 C C . LEU A 1 108 ? -4.449 -5.382 -17.800 1.00 92.69 108 LEU A C 1
ATOM 842 O O . LEU A 1 108 ? -3.618 -5.343 -18.706 1.00 92.69 108 LEU A O 1
ATOM 846 N N . THR A 1 109 ? -4.862 -4.276 -17.173 1.00 87.94 109 THR A N 1
ATOM 847 C CA . THR A 1 109 ? -4.401 -2.929 -17.522 1.00 87.94 109 THR A CA 1
ATOM 848 C C . THR A 1 109 ? -2.886 -2.783 -17.388 1.00 87.94 109 THR A C 1
ATOM 850 O O . THR A 1 109 ? -2.287 -2.080 -18.192 1.00 87.94 109 THR A O 1
ATOM 853 N N . THR A 1 110 ? -2.243 -3.446 -16.424 1.00 86.00 110 THR A N 1
ATOM 854 C CA . THR A 1 110 ? -0.783 -3.360 -16.231 1.00 86.00 110 THR A CA 1
ATOM 855 C C . THR A 1 110 ? -0.012 -3.931 -17.421 1.00 86.00 110 THR A C 1
ATOM 857 O O . THR A 1 110 ? 0.904 -3.283 -17.925 1.00 86.00 110 THR A O 1
ATOM 860 N N . TYR A 1 111 ? -0.450 -5.067 -17.967 1.00 87.94 111 TYR A N 1
ATOM 861 C CA . TYR A 1 111 ? 0.130 -5.645 -19.187 1.00 87.94 111 TYR A CA 1
ATOM 862 C C . TYR A 1 111 ? -0.131 -4.773 -20.415 1.00 87.94 111 TYR A C 1
ATOM 864 O O . TYR A 1 111 ? 0.763 -4.563 -21.235 1.00 87.94 111 TYR A O 1
ATOM 872 N N . ALA A 1 112 ? -1.323 -4.173 -20.515 1.00 86.94 112 ALA A N 1
ATOM 873 C CA . ALA A 1 112 ? -1.617 -3.198 -21.567 1.00 86.94 112 ALA A CA 1
ATOM 874 C C . ALA A 1 112 ? -0.718 -1.949 -21.478 1.00 86.94 112 ALA A C 1
ATOM 876 O O . ALA A 1 112 ? -0.389 -1.344 -22.500 1.00 86.94 112 ALA A O 1
ATOM 877 N N . LEU A 1 113 ? -0.288 -1.578 -20.268 1.00 85.12 113 LEU A N 1
ATOM 878 C CA . LEU A 1 113 ? 0.675 -0.503 -20.036 1.00 85.12 113 LEU A CA 1
ATOM 879 C C . LEU A 1 113 ? 2.125 -0.930 -20.292 1.00 85.12 113 LEU A C 1
ATOM 881 O O . LEU A 1 113 ? 2.981 -0.058 -20.386 1.00 85.12 113 LEU A O 1
ATOM 885 N N . GLY A 1 114 ? 2.405 -2.215 -20.502 1.00 83.50 114 GLY A N 1
ATOM 886 C CA . GLY A 1 114 ? 3.708 -2.693 -20.955 1.00 83.50 114 GLY A CA 1
ATOM 887 C C . GLY A 1 114 ? 4.409 -3.673 -20.030 1.00 83.50 114 GLY A C 1
ATOM 888 O O . GLY A 1 114 ? 5.528 -4.043 -20.362 1.00 83.50 114 GLY A O 1
ATOM 889 N N . GLU A 1 115 ? 3.799 -4.103 -18.928 1.00 85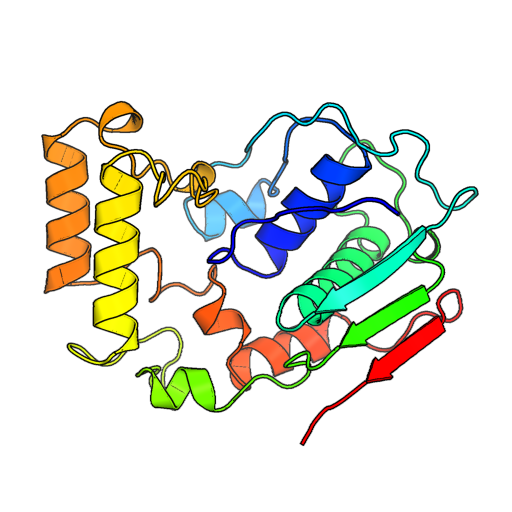.94 115 GLU A N 1
ATOM 890 C CA . GLU A 1 115 ? 4.330 -5.207 -18.119 1.00 85.94 115 GLU A CA 1
ATOM 891 C C . GLU A 1 115 ? 4.521 -6.475 -18.981 1.00 85.94 115 GLU A C 1
ATOM 893 O O . GLU A 1 115 ? 3.635 -6.844 -19.760 1.00 85.94 115 GLU A O 1
ATOM 898 N N . GLU A 1 116 ? 5.670 -7.145 -18.871 1.00 84.19 116 GLU A N 1
ATOM 899 C CA . GLU A 1 116 ? 5.928 -8.433 -19.521 1.00 84.19 116 GLU A CA 1
ATOM 900 C C . GLU A 1 116 ? 5.150 -9.555 -18.806 1.00 84.19 116 GLU A C 1
ATOM 902 O O . GLU A 1 116 ? 5.223 -9.716 -17.589 1.00 84.19 116 GLU A O 1
ATOM 907 N N . GLU A 1 117 ? 4.380 -10.345 -19.562 1.00 82.88 117 GLU A N 1
ATOM 908 C CA . GLU A 1 117 ? 3.531 -11.413 -19.009 1.00 82.88 117 GLU A CA 1
ATOM 909 C C . GLU A 1 117 ? 4.346 -12.575 -18.427 1.00 82.88 117 GLU A C 1
ATOM 911 O O . GLU A 1 117 ? 3.962 -13.161 -17.417 1.00 82.88 117 GLU A O 1
ATOM 916 N N . ASP A 1 118 ? 5.468 -12.900 -19.064 1.00 82.12 118 ASP A N 1
ATOM 917 C CA . ASP A 1 118 ? 6.346 -14.028 -18.761 1.00 82.12 118 ASP A CA 1
ATOM 918 C C . ASP A 1 118 ? 7.467 -13.686 -17.768 1.00 82.12 118 ASP A C 1
ATOM 920 O O . ASP A 1 118 ? 8.091 -14.594 -17.215 1.00 82.12 118 ASP A O 1
ATOM 924 N N . ALA A 1 119 ? 7.708 -12.397 -17.509 1.00 77.44 119 ALA A N 1
ATOM 925 C CA . ALA A 1 119 ? 8.792 -11.940 -16.642 1.00 77.44 119 ALA A CA 1
ATOM 926 C C . ALA A 1 119 ? 8.483 -10.657 -15.826 1.00 77.44 119 ALA A C 1
ATOM 928 O O . ALA A 1 119 ? 9.325 -9.756 -15.801 1.00 77.44 119 ALA A O 1
ATOM 929 N N . PRO A 1 120 ? 7.340 -10.539 -15.118 1.00 77.19 120 PRO A N 1
ATOM 930 C CA . PRO A 1 120 ? 7.111 -9.410 -14.205 1.00 77.19 120 PRO A CA 1
ATOM 931 C C . PRO A 1 120 ? 8.172 -9.417 -13.079 1.00 77.19 120 PRO A C 1
ATOM 933 O O . PRO A 1 120 ? 8.504 -10.505 -12.592 1.00 77.19 120 PRO A O 1
ATOM 936 N N . PRO A 1 121 ? 8.731 -8.269 -12.641 1.00 79.81 121 PRO A N 1
ATOM 937 C CA . PRO A 1 121 ? 8.292 -6.886 -12.873 1.00 79.81 121 PRO A CA 1
ATOM 938 C C . PRO A 1 121 ? 8.825 -6.194 -14.151 1.00 79.81 121 PRO A C 1
ATOM 940 O O . PRO A 1 121 ? 8.871 -4.969 -14.217 1.00 79.81 121 PRO A O 1
ATOM 943 N N . ARG A 1 122 ? 9.326 -6.916 -15.166 1.00 80.81 122 ARG A N 1
ATOM 944 C CA . ARG A 1 122 ? 9.931 -6.255 -16.338 1.00 80.81 122 ARG A CA 1
ATOM 945 C C . ARG A 1 122 ? 8.896 -5.494 -17.158 1.00 80.81 122 ARG A C 1
ATOM 947 O O . ARG A 1 122 ? 7.872 -6.050 -17.548 1.00 80.81 122 ARG A O 1
ATOM 954 N N . VAL A 1 123 ? 9.224 -4.255 -17.524 1.00 80.56 123 VAL A N 1
ATOM 955 C CA . VAL A 1 123 ? 8.369 -3.397 -18.346 1.00 80.56 123 VAL A CA 1
ATOM 956 C C . VAL A 1 123 ? 8.982 -3.239 -19.737 1.00 80.56 123 VAL A C 1
ATOM 958 O O . VAL A 1 123 ? 10.149 -2.893 -19.915 1.00 80.56 123 VAL A O 1
ATOM 961 N N . ARG A 1 124 ? 8.178 -3.447 -20.780 1.00 81.38 124 ARG A N 1
ATOM 962 C CA . ARG A 1 124 ? 8.589 -3.250 -22.174 1.00 81.38 124 ARG A CA 1
ATOM 963 C C . ARG A 1 124 ? 9.071 -1.815 -22.376 1.00 81.38 124 ARG A C 1
ATOM 965 O O . ARG A 1 124 ? 8.348 -0.855 -22.098 1.00 81.38 124 ARG A O 1
ATOM 972 N N . ARG A 1 125 ? 10.275 -1.659 -22.927 1.00 78.44 125 ARG A N 1
ATOM 973 C CA . ARG A 1 125 ? 10.857 -0.344 -23.238 1.00 78.44 125 ARG A CA 1
ATOM 974 C C . ARG A 1 125 ? 9.950 0.449 -24.180 1.00 78.44 125 ARG A C 1
ATOM 976 O O . ARG A 1 125 ? 9.411 -0.106 -25.134 1.00 78.44 125 ARG A O 1
ATOM 983 N N . LEU A 1 126 ? 9.826 1.753 -23.929 1.00 79.75 126 LEU A N 1
ATOM 984 C CA . LEU A 1 126 ? 8.990 2.696 -24.691 1.00 79.75 126 LEU A CA 1
ATOM 985 C C . LEU A 1 126 ? 7.477 2.396 -24.665 1.00 79.75 126 LEU A C 1
ATOM 987 O O . LEU A 1 126 ? 6.714 3.019 -25.401 1.00 79.75 126 LEU A O 1
ATOM 991 N N . SER A 1 127 ? 7.022 1.484 -23.804 1.00 84.19 127 SER A N 1
ATOM 992 C CA . SER A 1 127 ? 5.601 1.298 -23.505 1.00 84.19 127 SER A CA 1
ATOM 993 C C . SER A 1 127 ? 5.015 2.487 -22.725 1.00 84.19 127 SER A C 1
ATOM 995 O O . SER A 1 127 ? 5.773 3.233 -22.090 1.00 84.19 127 SER A O 1
ATOM 997 N N . PRO A 1 128 ? 3.678 2.655 -22.695 1.00 83.50 128 PRO A N 1
ATOM 998 C CA . PRO A 1 128 ? 3.029 3.699 -21.899 1.00 83.50 128 PRO A CA 1
ATOM 999 C C . PRO A 1 128 ? 3.450 3.703 -20.420 1.00 83.50 128 PRO A C 1
ATOM 1001 O O . PRO A 1 128 ? 3.675 4.768 -19.848 1.00 83.50 128 PRO A O 1
ATOM 1004 N N . GLY A 1 129 ? 3.616 2.525 -19.818 1.00 81.19 129 GLY A N 1
ATOM 1005 C CA . GLY A 1 129 ? 4.076 2.332 -18.445 1.00 81.19 129 GLY A CA 1
ATOM 1006 C C . GLY A 1 129 ? 5.521 2.777 -18.249 1.00 81.19 129 GLY A C 1
ATOM 1007 O O . GLY A 1 129 ? 5.803 3.505 -17.302 1.00 81.19 129 GLY A O 1
ATOM 1008 N N . SER A 1 130 ? 6.425 2.455 -19.182 1.00 79.69 130 SER A N 1
ATOM 1009 C CA . SER A 1 130 ? 7.819 2.927 -19.115 1.00 79.69 130 SER A CA 1
ATOM 1010 C C . SER A 1 130 ? 7.934 4.455 -19.238 1.00 79.69 130 SER A C 1
ATOM 1012 O O . SER A 1 130 ? 8.735 5.087 -18.543 1.00 79.69 130 SER A O 1
ATOM 1014 N N . ILE A 1 131 ? 7.089 5.074 -20.073 1.00 82.50 131 ILE A N 1
ATOM 1015 C CA . ILE A 1 131 ? 7.015 6.533 -20.230 1.00 82.50 131 ILE A CA 1
ATOM 1016 C C . ILE A 1 131 ? 6.471 7.167 -18.947 1.00 82.50 131 ILE A C 1
ATOM 1018 O O . ILE A 1 131 ? 7.035 8.147 -18.456 1.00 82.50 131 ILE A O 1
ATOM 1022 N N . LEU A 1 132 ? 5.411 6.590 -18.373 1.00 81.69 132 LEU A N 1
ATOM 1023 C CA . LEU A 1 132 ? 4.837 7.047 -17.111 1.00 81.69 132 LEU A CA 1
ATOM 1024 C C . LEU A 1 132 ? 5.842 6.921 -15.958 1.00 81.69 132 LEU A C 1
ATOM 1026 O O . LEU A 1 132 ? 6.044 7.890 -15.232 1.00 81.69 132 LEU A O 1
ATOM 1030 N N . GLY A 1 133 ? 6.520 5.780 -15.824 1.00 79.56 133 GLY A N 1
ATOM 1031 C CA . GLY A 1 133 ? 7.560 5.567 -14.815 1.00 79.56 133 GLY A CA 1
ATOM 1032 C C . GLY A 1 133 ? 8.705 6.572 -14.944 1.00 79.56 133 GLY A C 1
ATOM 1033 O O . GLY A 1 133 ? 9.137 7.159 -13.952 1.00 79.56 133 GLY A O 1
ATOM 1034 N N . SER A 1 134 ? 9.128 6.866 -16.177 1.00 78.44 134 SER A N 1
ATOM 1035 C CA . SER A 1 134 ? 10.138 7.893 -16.459 1.00 78.44 134 SER A CA 1
ATOM 1036 C C . SER A 1 134 ? 9.680 9.287 -16.023 1.00 78.44 134 SER A C 1
ATOM 1038 O O . SER A 1 134 ? 10.441 10.022 -15.391 1.00 78.44 134 SER A O 1
ATOM 1040 N N . LEU A 1 135 ? 8.425 9.650 -16.305 1.00 80.25 135 LEU A N 1
ATOM 1041 C CA . LEU A 1 135 ? 7.844 10.921 -15.870 1.00 80.25 135 LEU A CA 1
ATOM 1042 C C . LEU A 1 135 ? 7.779 11.014 -14.339 1.00 80.25 135 LEU A C 1
ATOM 1044 O O . LEU A 1 135 ? 8.161 12.035 -13.770 1.00 80.25 135 LEU A O 1
ATOM 1048 N N . VAL A 1 136 ? 7.342 9.946 -13.669 1.00 78.62 136 VAL A N 1
ATOM 1049 C CA . VAL A 1 136 ? 7.298 9.870 -12.201 1.00 78.62 136 VAL A CA 1
ATOM 1050 C C . VAL A 1 136 ? 8.698 10.021 -11.606 1.00 78.62 136 VAL A C 1
ATOM 1052 O O . VAL A 1 136 ? 8.864 10.773 -10.647 1.00 78.62 136 VAL A O 1
ATOM 1055 N N . HIS A 1 137 ? 9.722 9.404 -12.202 1.00 76.94 137 HIS A N 1
ATOM 1056 C CA . HIS A 1 137 ? 11.111 9.556 -11.759 1.00 76.94 137 HIS A CA 1
ATOM 1057 C C . HIS A 1 137 ? 11.600 11.007 -11.886 1.00 76.94 137 HIS A C 1
ATOM 1059 O O . HIS A 1 137 ? 12.202 11.546 -10.955 1.00 76.94 137 HIS A O 1
ATOM 1065 N N . VAL A 1 138 ? 11.299 11.677 -13.006 1.00 77.25 138 VAL A N 1
ATOM 1066 C CA . VAL A 1 138 ? 11.617 13.104 -13.196 1.00 77.25 138 VAL A CA 1
ATOM 1067 C C . VAL A 1 138 ? 10.922 13.964 -12.137 1.00 77.25 138 VAL A C 1
ATOM 1069 O O . VAL A 1 138 ? 11.546 14.838 -11.535 1.00 77.25 138 VAL A O 1
ATOM 1072 N N . LEU A 1 139 ? 9.644 13.700 -11.856 1.00 76.19 139 LEU A N 1
ATOM 1073 C CA . LEU A 1 139 ? 8.900 14.415 -10.817 1.00 76.19 139 LEU A CA 1
ATOM 1074 C C . LEU A 1 139 ? 9.488 14.169 -9.422 1.00 76.19 139 LEU A C 1
ATOM 1076 O O . LEU A 1 139 ? 9.623 15.112 -8.641 1.00 76.19 139 LEU A O 1
ATOM 1080 N N . ALA A 1 140 ? 9.886 12.933 -9.117 1.00 75.31 140 ALA A N 1
ATOM 1081 C CA . ALA A 1 140 ? 10.542 12.574 -7.864 1.00 75.31 140 ALA A CA 1
ATOM 1082 C C . ALA A 1 140 ? 11.863 13.340 -7.676 1.00 75.31 140 ALA A C 1
ATOM 1084 O O . ALA A 1 140 ? 12.097 13.900 -6.603 1.00 75.31 140 ALA A O 1
ATOM 1085 N N . MET A 1 141 ? 12.676 13.477 -8.732 1.00 73.38 141 MET A N 1
ATOM 1086 C CA . MET A 1 141 ? 13.899 14.294 -8.704 1.00 73.38 141 MET A CA 1
ATOM 1087 C C . MET A 1 141 ? 13.634 15.766 -8.385 1.00 73.38 141 MET A C 1
ATOM 1089 O O . MET A 1 141 ? 14.414 16.391 -7.663 1.00 73.38 141 MET A O 1
ATOM 1093 N N . CYS A 1 142 ? 12.526 16.314 -8.885 1.00 72.50 142 CYS A N 1
ATOM 1094 C CA . CYS A 1 142 ? 12.091 17.688 -8.626 1.00 72.50 142 CYS A CA 1
ATOM 1095 C C . CYS A 1 142 ? 11.442 17.881 -7.240 1.00 72.50 142 CYS A C 1
ATOM 1097 O O . CYS A 1 142 ? 10.887 18.944 -6.962 1.00 72.50 142 CYS A O 1
ATOM 1099 N N . GLY A 1 143 ? 11.524 16.882 -6.354 1.00 67.06 143 GLY A N 1
ATOM 1100 C CA . GLY A 1 143 ? 10.980 16.935 -4.997 1.00 67.06 143 GLY A CA 1
ATOM 1101 C C . GLY A 1 143 ? 9.568 16.364 -4.869 1.00 67.06 143 GLY A C 1
ATOM 1102 O O . GLY A 1 143 ? 8.896 16.647 -3.882 1.00 67.06 143 GLY A O 1
ATOM 1103 N N . GLY A 1 144 ? 9.104 15.593 -5.858 1.00 63.69 144 GLY A N 1
ATOM 1104 C CA . GLY A 1 144 ? 7.884 14.792 -5.757 1.00 63.69 144 GLY A CA 1
ATOM 1105 C C . GLY A 1 144 ? 6.597 15.605 -5.632 1.00 63.69 144 GLY A C 1
ATOM 1106 O O . GLY A 1 144 ? 5.622 15.090 -5.097 1.00 63.69 144 GLY A O 1
ATOM 1107 N N . ARG A 1 145 ? 6.579 16.862 -6.090 1.00 61.59 145 ARG A N 1
ATOM 1108 C CA . ARG A 1 145 ? 5.381 17.714 -6.106 1.00 61.59 145 ARG A CA 1
ATOM 1109 C C . ARG A 1 145 ? 4.880 17.912 -7.532 1.00 61.59 145 ARG A C 1
ATOM 1111 O O . ARG A 1 145 ? 5.601 18.455 -8.364 1.00 61.59 145 ARG A O 1
ATOM 1118 N N . MET A 1 146 ? 3.631 17.535 -7.798 1.00 54.47 146 MET A N 1
ATOM 1119 C CA . MET A 1 146 ? 2.945 17.789 -9.069 1.00 54.47 146 MET A CA 1
ATOM 1120 C C . MET A 1 146 ? 1.577 18.412 -8.795 1.00 54.47 146 MET A C 1
ATOM 1122 O O . MET A 1 146 ? 0.777 17.845 -8.061 1.00 54.47 146 MET A O 1
ATOM 1126 N N . LEU A 1 147 ? 1.305 19.590 -9.372 1.00 54.53 147 LEU A N 1
ATOM 1127 C CA . LEU A 1 147 ? 0.007 20.280 -9.260 1.00 54.53 147 LEU A CA 1
ATOM 1128 C C . LEU A 1 147 ? -0.500 20.454 -7.807 1.00 54.53 147 LEU A C 1
ATOM 1130 O O . LEU A 1 147 ? -1.697 20.394 -7.550 1.00 54.53 147 LEU A O 1
ATOM 1134 N N . GLY A 1 148 ? 0.408 20.656 -6.846 1.00 54.47 148 GLY A N 1
ATOM 1135 C CA . GLY A 1 148 ? 0.073 20.800 -5.420 1.00 54.47 148 GLY A CA 1
ATOM 1136 C C . GLY A 1 148 ? -0.037 19.486 -4.635 1.00 54.47 148 GLY A C 1
ATOM 1137 O O . GLY A 1 148 ? -0.171 19.538 -3.416 1.00 54.47 148 GLY A O 1
ATOM 1138 N N . TYR A 1 149 ? 0.089 18.329 -5.291 1.00 54.88 149 TYR A N 1
ATOM 1139 C CA . TYR A 1 149 ? 0.087 17.011 -4.655 1.00 54.88 149 TYR A CA 1
ATOM 1140 C C . TYR A 1 149 ? 1.509 16.490 -4.444 1.00 54.88 149 TYR A C 1
ATOM 1142 O O . TYR A 1 149 ? 2.352 16.579 -5.339 1.00 54.88 149 TYR A O 1
ATOM 1150 N N . GLU A 1 150 ? 1.770 15.932 -3.262 1.00 68.12 150 GLU A N 1
ATOM 1151 C CA . GLU A 1 150 ? 3.007 15.212 -2.958 1.00 68.12 150 GLU A CA 1
ATOM 1152 C C . GLU A 1 150 ? 2.858 13.732 -3.313 1.00 68.12 150 GLU A C 1
ATOM 1154 O O . GLU A 1 150 ? 1.919 13.073 -2.877 1.00 68.12 150 GLU A O 1
ATOM 1159 N N . LEU A 1 151 ? 3.797 13.206 -4.098 1.00 70.19 151 LEU A N 1
ATOM 1160 C CA . LEU A 1 151 ? 3.767 11.836 -4.616 1.00 70.19 151 LEU A CA 1
ATOM 1161 C C . LEU A 1 151 ? 4.118 10.774 -3.563 1.00 70.19 151 LEU A C 1
ATOM 1163 O O . LEU A 1 151 ? 3.927 9.594 -3.829 1.00 70.19 151 LEU A O 1
ATOM 1167 N N . GLY A 1 152 ? 4.627 11.173 -2.391 1.00 71.06 152 GLY A N 1
ATOM 1168 C CA . GLY A 1 152 ? 4.946 10.252 -1.295 1.00 71.06 152 GLY A CA 1
ATOM 1169 C C . GLY A 1 152 ? 6.108 9.298 -1.591 1.00 71.06 152 GLY A C 1
ATOM 1170 O O . GLY A 1 152 ? 6.112 8.197 -1.073 1.00 71.06 152 GLY A O 1
ATOM 1171 N N . LEU A 1 153 ? 7.071 9.702 -2.428 1.00 74.94 153 LEU A N 1
ATOM 1172 C CA . LEU A 1 153 ? 8.222 8.881 -2.857 1.00 74.94 153 LEU A CA 1
ATOM 1173 C C . LEU A 1 153 ? 9.488 9.115 -2.004 1.00 74.94 153 LEU A C 1
ATOM 1175 O O . LEU A 1 153 ? 10.615 8.947 -2.473 1.00 74.94 153 LEU A O 1
ATOM 1179 N N . GLU A 1 154 ? 9.326 9.591 -0.770 1.00 73.88 154 GLU A N 1
ATOM 1180 C CA . GLU A 1 154 ? 10.442 10.028 0.082 1.00 73.88 154 GLU A CA 1
ATOM 1181 C C . GLU A 1 154 ? 11.322 8.865 0.549 1.00 73.88 154 GLU A C 1
ATO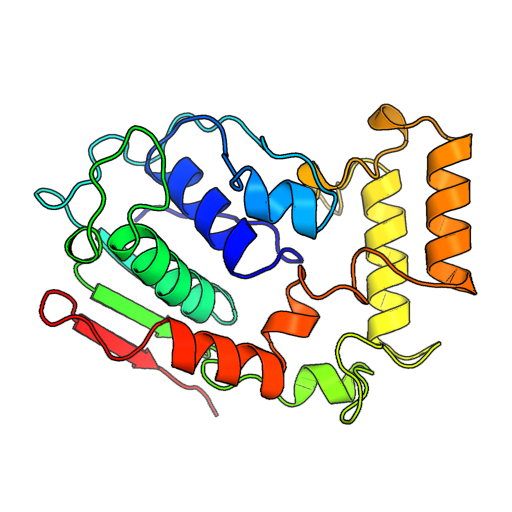M 1183 O O . GLU A 1 154 ? 12.535 9.031 0.700 1.00 73.88 154 GLU A O 1
ATOM 1188 N N . GLN A 1 155 ? 10.743 7.673 0.720 1.00 72.81 155 GLN A N 1
ATOM 1189 C CA . GLN A 1 155 ? 11.473 6.474 1.127 1.00 72.81 155 GLN A CA 1
ATOM 1190 C C . GLN A 1 155 ? 12.540 6.063 0.102 1.00 72.81 155 GLN A C 1
ATOM 1192 O O . GLN A 1 155 ? 13.594 5.548 0.480 1.00 72.81 155 GLN A O 1
ATOM 1197 N N . TRP A 1 156 ? 12.322 6.391 -1.174 1.00 71.69 156 TRP A N 1
ATOM 1198 C CA . TRP A 1 156 ? 13.228 6.087 -2.283 1.00 71.69 156 TRP A CA 1
ATOM 1199 C C . TRP A 1 156 ? 14.387 7.088 -2.432 1.00 71.69 156 TRP A C 1
ATOM 1201 O O . TRP A 1 156 ? 15.321 6.845 -3.203 1.00 71.69 156 TRP A O 1
ATOM 1211 N N . LYS A 1 157 ? 14.356 8.219 -1.703 1.00 75.12 157 LYS A N 1
ATOM 1212 C CA . LYS A 1 157 ? 15.394 9.275 -1.712 1.00 75.12 157 LYS A CA 1
ATOM 1213 C C . LYS A 1 157 ? 15.863 9.632 -3.129 1.00 75.12 157 LYS A C 1
ATOM 1215 O O . LYS A 1 157 ? 17.050 9.561 -3.465 1.00 75.12 157 LYS A O 1
ATOM 1220 N N . LEU A 1 158 ? 14.904 9.952 -3.995 1.00 70.00 158 LEU A N 1
ATOM 1221 C CA . LEU A 1 158 ? 15.151 10.274 -5.407 1.00 70.00 158 LEU A CA 1
ATOM 1222 C C . LEU A 1 158 ? 15.301 11.778 -5.667 1.00 70.00 158 LEU A C 1
ATOM 1224 O O . LEU A 1 158 ? 15.762 12.172 -6.736 1.00 70.00 158 LEU A O 1
ATOM 1228 N N . SER A 1 159 ? 14.942 12.620 -4.697 1.00 72.44 159 SER A N 1
ATOM 1229 C CA . SER A 1 159 ? 15.004 14.074 -4.831 1.00 72.44 159 SER A CA 1
ATOM 1230 C C . SER A 1 159 ? 16.442 14.565 -4.980 1.00 72.44 159 SER A C 1
ATOM 1232 O O . SER A 1 159 ? 17.348 14.133 -4.263 1.00 72.44 159 SER A O 1
ATOM 1234 N N . MET A 1 160 ? 16.649 15.561 -5.847 1.00 73.75 160 MET A N 1
ATOM 1235 C CA . MET A 1 160 ? 17.940 16.249 -5.979 1.00 73.75 160 MET A CA 1
ATOM 1236 C C . MET A 1 160 ? 18.435 16.841 -4.653 1.00 73.75 160 MET A C 1
ATOM 1238 O O . MET A 1 160 ? 19.641 16.995 -4.474 1.00 73.75 160 MET A O 1
ATOM 1242 N N . LYS A 1 161 ? 17.524 17.159 -3.724 1.00 70.62 161 LYS A N 1
ATOM 1243 C CA . LYS A 1 161 ? 17.874 17.657 -2.387 1.00 70.62 161 LYS A CA 1
ATOM 1244 C C . LYS A 1 161 ? 18.488 16.578 -1.494 1.00 70.62 161 LYS A C 1
ATOM 1246 O O . LYS A 1 161 ? 19.318 16.911 -0.656 1.00 70.62 161 LYS A O 1
ATOM 1251 N N . ASP A 1 162 ? 18.112 15.318 -1.695 1.00 71.75 162 ASP A N 1
ATOM 1252 C CA . ASP A 1 162 ? 18.515 14.212 -0.823 1.00 71.75 162 ASP A CA 1
ATOM 1253 C C . ASP A 1 162 ? 19.842 13.589 -1.267 1.00 71.75 162 ASP A C 1
ATOM 1255 O O . ASP A 1 162 ? 20.661 13.211 -0.433 1.00 71.75 162 ASP A O 1
ATOM 1259 N N . VAL A 1 163 ? 20.060 13.479 -2.585 1.00 72.88 163 VAL A N 1
ATOM 1260 C CA . VAL A 1 163 ? 21.225 12.777 -3.164 1.00 72.88 163 VAL A CA 1
ATOM 1261 C C . VAL A 1 163 ? 22.155 13.672 -3.990 1.00 72.88 163 VAL A C 1
ATOM 1263 O O . VAL A 1 163 ? 23.224 13.229 -4.406 1.00 72.88 163 VAL A O 1
ATOM 1266 N N . GLY A 1 164 ? 21.779 14.932 -4.229 1.00 79.00 164 GLY A N 1
ATOM 1267 C CA . GLY A 1 164 ? 22.509 15.864 -5.091 1.00 79.00 164 GLY A CA 1
ATOM 1268 C C . GLY A 1 164 ? 22.189 15.698 -6.583 1.00 79.00 164 GLY A C 1
ATOM 1269 O O . GLY A 1 164 ? 21.876 14.608 -7.066 1.00 79.00 164 GLY A O 1
ATOM 1270 N N . ALA A 1 165 ? 22.298 16.793 -7.345 1.00 76.88 165 ALA A N 1
ATOM 1271 C CA . ALA A 1 165 ? 21.882 16.851 -8.752 1.00 76.88 165 ALA A CA 1
ATOM 1272 C C . ALA A 1 165 ? 22.589 15.819 -9.651 1.00 76.88 165 ALA A C 1
ATOM 1274 O O . ALA A 1 165 ? 21.942 15.156 -10.457 1.00 76.88 165 ALA A O 1
ATOM 1275 N N . GLY A 1 166 ? 23.903 15.629 -9.484 1.00 77.94 166 GLY A N 1
ATOM 1276 C CA . GLY A 1 166 ? 24.669 14.671 -10.290 1.00 77.94 166 GLY A CA 1
ATOM 1277 C C . GLY A 1 166 ? 24.245 13.213 -10.072 1.00 77.94 166 GLY A C 1
ATOM 1278 O O . GLY A 1 166 ? 24.098 12.463 -11.036 1.00 77.94 166 GLY A O 1
ATOM 1279 N N . ALA A 1 167 ? 23.995 12.812 -8.821 1.00 77.31 167 ALA A N 1
ATOM 1280 C CA . ALA A 1 167 ? 23.540 11.458 -8.502 1.00 77.31 167 ALA A CA 1
ATOM 1281 C C . ALA A 1 167 ? 22.092 11.223 -8.956 1.00 77.31 167 ALA A C 1
ATOM 1283 O O . ALA A 1 167 ? 21.786 10.156 -9.485 1.00 77.31 167 ALA A O 1
ATOM 1284 N N . ALA A 1 168 ? 21.226 12.230 -8.812 1.00 75.12 168 ALA A N 1
ATOM 1285 C CA . ALA A 1 168 ? 19.845 12.176 -9.279 1.00 75.12 168 ALA A CA 1
ATOM 1286 C C . ALA A 1 168 ? 19.769 12.034 -10.813 1.00 75.12 168 ALA A C 1
ATOM 1288 O O . ALA A 1 168 ? 19.087 11.145 -11.313 1.00 75.12 168 ALA A O 1
ATOM 1289 N N . ILE A 1 169 ? 20.552 12.819 -11.568 1.00 76.44 169 ILE A N 1
ATOM 1290 C CA . ILE A 1 169 ? 20.645 12.686 -13.034 1.00 76.44 169 ILE A CA 1
ATOM 1291 C C . ILE A 1 169 ? 21.186 11.306 -13.422 1.00 76.44 169 ILE A C 1
ATOM 1293 O O . ILE A 1 169 ? 20.665 10.682 -14.342 1.00 76.44 169 ILE A O 1
ATOM 1297 N N . LYS A 1 170 ? 22.193 10.784 -12.710 1.00 77.94 170 LYS A N 1
ATOM 1298 C CA . LYS A 1 170 ? 22.717 9.434 -12.963 1.00 77.94 170 LYS A CA 1
ATOM 1299 C C . LYS A 1 170 ? 21.652 8.352 -12.735 1.00 77.94 170 LYS A C 1
ATOM 1301 O O . LYS A 1 170 ? 21.567 7.427 -13.542 1.00 77.94 170 LYS A O 1
ATOM 1306 N N . LYS A 1 171 ? 20.836 8.470 -11.679 1.00 74.94 171 LYS A N 1
ATOM 1307 C CA . LYS A 1 171 ? 19.694 7.574 -11.423 1.00 74.94 171 LYS A CA 1
ATOM 1308 C C . LYS A 1 171 ? 18.642 7.669 -12.531 1.00 74.94 171 LYS A C 1
ATOM 1310 O O . LYS A 1 171 ? 18.207 6.630 -13.012 1.00 74.94 171 LYS A O 1
ATOM 1315 N N . LEU A 1 172 ? 18.323 8.869 -13.016 1.00 74.31 172 LEU A N 1
ATOM 1316 C CA . LEU A 1 172 ? 17.397 9.053 -14.138 1.00 74.31 172 LEU A CA 1
ATOM 1317 C C . LEU A 1 172 ? 17.927 8.467 -15.446 1.00 74.31 172 LEU A C 1
ATOM 1319 O O . LEU A 1 172 ? 17.200 7.780 -16.151 1.00 74.31 172 LEU A O 1
ATOM 1323 N N . VAL A 1 173 ? 19.199 8.697 -15.774 1.00 73.06 173 VAL A N 1
ATOM 1324 C CA . VAL A 1 173 ? 19.819 8.115 -16.974 1.00 73.06 173 VAL A CA 1
ATOM 1325 C C . VAL A 1 173 ? 19.814 6.587 -16.888 1.00 73.06 173 VAL A C 1
ATOM 1327 O O . VAL A 1 173 ? 19.505 5.924 -17.874 1.00 73.06 173 VAL A O 1
ATOM 1330 N N . ARG A 1 174 ? 20.085 6.015 -15.707 1.00 73.88 174 ARG A N 1
ATOM 1331 C CA . ARG A 1 174 ? 19.950 4.569 -15.472 1.00 73.88 174 ARG A CA 1
ATOM 1332 C C . ARG A 1 174 ? 18.499 4.101 -15.633 1.00 73.88 174 ARG A C 1
ATOM 1334 O O . ARG A 1 174 ? 18.289 3.113 -16.324 1.00 73.88 174 ARG A O 1
ATOM 1341 N N . CYS A 1 175 ? 17.532 4.831 -15.076 1.00 70.81 175 CYS A N 1
ATOM 1342 C CA . CYS A 1 175 ? 16.097 4.570 -15.225 1.00 70.81 175 CYS A CA 1
ATOM 1343 C C . CYS A 1 175 ? 15.661 4.553 -16.696 1.00 70.81 175 CYS A C 1
ATOM 1345 O O . CYS A 1 175 ? 14.888 3.693 -17.095 1.00 70.81 175 CYS A O 1
ATOM 1347 N N . LEU A 1 176 ? 16.162 5.487 -17.508 1.00 68.12 176 LEU A N 1
ATOM 1348 C CA . LEU A 1 176 ? 15.796 5.615 -18.920 1.00 68.12 176 LEU A CA 1
ATOM 1349 C C . LEU A 1 176 ? 16.479 4.578 -19.821 1.00 68.12 176 LEU A C 1
ATOM 1351 O O . LEU A 1 176 ? 15.900 4.149 -20.816 1.00 68.12 176 LEU A O 1
ATOM 1355 N N . LEU A 1 177 ? 17.732 4.215 -19.525 1.00 63.72 177 LEU A N 1
ATOM 1356 C CA . LEU A 1 177 ? 18.559 3.405 -20.428 1.00 63.72 177 LEU A CA 1
ATOM 1357 C C . LEU A 1 177 ? 18.683 1.937 -20.009 1.00 63.72 177 LEU A C 1
ATOM 1359 O O . LEU A 1 177 ? 18.944 1.078 -20.861 1.00 63.72 177 LEU A O 1
ATOM 1363 N N . VAL A 1 178 ? 18.542 1.647 -18.717 1.00 64.00 178 VAL A N 1
ATOM 1364 C CA . VAL A 1 178 ? 18.905 0.356 -18.123 1.00 64.00 178 VAL A CA 1
ATOM 1365 C C . VAL A 1 178 ? 17.721 -0.282 -17.411 1.00 64.00 178 VAL A C 1
ATOM 1367 O O . VAL A 1 178 ? 17.256 -1.306 -17.902 1.00 64.00 178 VAL A O 1
ATOM 1370 N N . HIS A 1 179 ? 17.301 0.296 -16.282 1.00 62.38 179 HIS A N 1
ATOM 1371 C CA . HIS A 1 179 ? 16.356 -0.298 -15.332 1.00 62.38 179 HIS A CA 1
ATOM 1372 C C . HIS A 1 179 ? 15.748 0.773 -14.426 1.00 62.38 179 HIS A C 1
ATOM 1374 O O . HIS A 1 179 ? 16.499 1.593 -13.880 1.00 62.38 179 HIS A O 1
ATOM 1380 N N . SER A 1 180 ? 14.429 0.769 -14.247 1.00 63.88 180 SER A N 1
ATOM 1381 C CA . SER A 1 180 ? 13.728 1.677 -13.340 1.00 63.88 180 SER A CA 1
ATOM 1382 C C . SER A 1 180 ? 13.462 1.038 -11.982 1.00 63.88 180 SER A C 1
ATOM 1384 O O . SER A 1 180 ? 12.539 0.243 -11.840 1.00 63.88 180 SER A O 1
ATOM 1386 N N . ASP A 1 181 ? 14.171 1.505 -10.952 1.00 66.31 181 ASP A N 1
ATOM 1387 C CA . ASP A 1 181 ? 13.967 1.062 -9.562 1.00 66.31 181 ASP A CA 1
ATOM 1388 C C . ASP A 1 181 ? 12.524 1.321 -9.041 1.00 66.31 181 ASP A C 1
ATOM 1390 O O . ASP A 1 181 ? 12.140 0.802 -8.003 1.00 66.31 181 ASP A O 1
ATOM 1394 N N . LEU A 1 182 ? 11.722 2.145 -9.739 1.00 66.38 182 LEU A N 1
ATOM 1395 C CA . LEU A 1 182 ? 10.344 2.490 -9.352 1.00 66.38 182 LEU A CA 1
ATOM 1396 C C . LEU A 1 182 ? 9.261 1.631 -10.014 1.00 66.38 182 LEU A C 1
ATOM 1398 O O . LEU A 1 182 ? 8.167 1.538 -9.466 1.00 66.38 182 LEU A O 1
ATOM 1402 N N . VAL A 1 183 ? 9.504 1.107 -11.219 1.00 66.56 183 VAL A N 1
ATOM 1403 C CA . VAL A 1 183 ? 8.478 0.367 -11.982 1.00 66.56 183 VAL A CA 1
ATOM 1404 C C . VAL A 1 183 ? 8.916 -1.034 -12.390 1.00 66.56 183 VAL A C 1
ATOM 1406 O O . VAL A 1 183 ? 8.053 -1.853 -12.667 1.00 66.56 183 VAL A O 1
ATOM 1409 N N . GLU A 1 184 ? 10.219 -1.324 -12.379 1.00 67.06 184 GLU A N 1
ATOM 1410 C CA . GLU A 1 184 ? 10.786 -2.631 -12.741 1.00 67.06 184 GLU A CA 1
ATOM 1411 C C . GLU A 1 184 ? 11.300 -3.417 -11.519 1.00 67.06 184 GLU A C 1
ATOM 1413 O O . GLU A 1 184 ? 12.084 -4.351 -11.657 1.00 67.06 184 GLU A O 1
ATOM 1418 N N . GLU A 1 185 ? 10.849 -3.059 -10.315 1.00 80.94 185 GLU A N 1
ATOM 1419 C CA . GLU A 1 185 ? 11.095 -3.787 -9.059 1.00 80.94 185 GLU A CA 1
ATOM 1420 C C . GLU A 1 185 ? 9.795 -4.396 -8.519 1.00 80.94 185 GLU A C 1
ATOM 1422 O O . GLU A 1 185 ? 8.712 -3.957 -8.883 1.00 80.94 185 GLU A O 1
ATOM 1427 N N . GLU A 1 186 ? 9.850 -5.390 -7.628 1.00 85.62 186 GLU A N 1
ATOM 1428 C CA . GLU A 1 186 ? 8.610 -5.960 -7.059 1.00 85.62 186 GLU A CA 1
ATOM 1429 C C . GLU A 1 186 ? 7.900 -4.995 -6.085 1.00 85.62 186 GLU A C 1
ATOM 1431 O O . GLU A 1 186 ? 6.702 -5.115 -5.851 1.00 85.62 186 GLU A O 1
ATOM 1436 N N . ASP A 1 187 ? 8.610 -4.014 -5.526 1.00 88.25 187 ASP A N 1
ATOM 1437 C CA . ASP A 1 187 ? 8.087 -3.110 -4.494 1.00 88.25 187 ASP A CA 1
ATOM 1438 C C . ASP A 1 187 ? 7.386 -1.874 -5.084 1.00 88.25 187 ASP A C 1
ATOM 1440 O O . ASP A 1 187 ? 7.704 -0.725 -4.772 1.00 88.25 187 ASP A O 1
ATOM 1444 N N . ASN A 1 188 ? 6.420 -2.100 -5.980 1.00 88.94 188 ASN A N 1
ATOM 1445 C CA . ASN A 1 188 ? 5.650 -1.017 -6.587 1.00 88.94 188 ASN A CA 1
ATOM 1446 C C . ASN A 1 188 ? 4.203 -1.400 -6.946 1.00 88.94 188 ASN A C 1
ATOM 1448 O O . ASN A 1 188 ? 3.857 -2.566 -7.138 1.00 88.94 188 ASN A O 1
ATOM 1452 N N . ALA A 1 189 ? 3.347 -0.384 -7.083 1.00 89.62 189 ALA A N 1
ATOM 1453 C CA . ALA A 1 189 ? 1.920 -0.554 -7.358 1.00 89.62 189 ALA A CA 1
ATOM 1454 C C . ALA A 1 189 ? 1.618 -1.263 -8.693 1.00 89.62 189 ALA A C 1
ATOM 1456 O O . ALA A 1 189 ? 0.612 -1.971 -8.795 1.00 89.62 189 ALA A O 1
ATOM 1457 N N . ALA A 1 190 ? 2.439 -1.060 -9.728 1.00 88.94 190 ALA A N 1
ATOM 1458 C CA . ALA A 1 190 ? 2.246 -1.693 -11.031 1.00 88.94 190 ALA A CA 1
ATOM 1459 C C . ALA A 1 190 ? 2.491 -3.203 -10.944 1.00 88.94 190 ALA A C 1
ATOM 1461 O O . ALA A 1 190 ? 1.628 -3.965 -11.381 1.00 88.94 190 ALA A O 1
ATOM 1462 N N . TYR A 1 191 ? 3.578 -3.633 -10.289 1.00 90.38 191 TYR A N 1
ATOM 1463 C CA . TYR A 1 191 ? 3.828 -5.056 -10.044 1.00 90.38 191 TYR A CA 1
ATOM 1464 C C . TYR A 1 191 ? 2.704 -5.677 -9.214 1.00 90.38 191 TYR A C 1
ATOM 1466 O O . TYR A 1 191 ? 2.114 -6.676 -9.627 1.00 90.38 191 TYR A O 1
ATOM 1474 N N . ASP A 1 192 ? 2.327 -5.051 -8.097 1.00 93.44 192 ASP A N 1
ATOM 1475 C CA . ASP A 1 192 ? 1.307 -5.592 -7.193 1.00 93.44 192 ASP A CA 1
ATOM 1476 C C . ASP A 1 192 ? -0.076 -5.725 -7.831 1.00 93.44 192 ASP A C 1
ATOM 1478 O O . ASP A 1 192 ? -0.874 -6.565 -7.419 1.00 93.44 192 ASP A O 1
ATOM 1482 N N . THR A 1 193 ? -0.372 -4.924 -8.854 1.00 92.44 193 THR A N 1
ATOM 1483 C CA . THR A 1 193 ? -1.638 -5.006 -9.590 1.00 92.44 193 THR A CA 1
ATOM 1484 C C . THR A 1 193 ? -1.613 -5.999 -10.751 1.00 92.44 193 THR A C 1
ATOM 1486 O O . THR A 1 193 ? -2.651 -6.210 -11.384 1.00 92.44 193 THR A O 1
ATOM 1489 N N . THR A 1 194 ? -0.488 -6.672 -11.010 1.00 93.88 194 THR A N 1
ATOM 1490 C CA . THR A 1 194 ? -0.446 -7.825 -11.920 1.00 93.88 194 THR A CA 1
ATOM 1491 C C . THR A 1 194 ? -1.244 -9.003 -11.362 1.00 93.88 194 THR A C 1
ATOM 1493 O O . THR A 1 194 ? -1.421 -9.161 -10.151 1.00 93.88 194 THR A O 1
ATOM 1496 N N . ILE A 1 195 ? -1.713 -9.880 -12.253 1.00 94.38 195 ILE A N 1
ATOM 1497 C CA . ILE A 1 195 ? -2.418 -11.108 -11.854 1.00 94.38 195 ILE A CA 1
ATOM 1498 C C . ILE A 1 195 ? -1.482 -12.013 -11.040 1.00 94.38 195 ILE A C 1
ATOM 1500 O O . ILE A 1 195 ? -1.900 -12.615 -10.052 1.00 94.38 195 ILE A O 1
ATOM 1504 N N . HIS A 1 196 ? -0.202 -12.078 -11.419 1.00 92.25 196 HIS A N 1
ATOM 1505 C CA . HIS A 1 196 ? 0.803 -12.906 -10.754 1.00 92.25 196 HIS A CA 1
ATOM 1506 C C . HIS A 1 196 ? 1.070 -12.458 -9.314 1.00 92.25 196 HIS A C 1
ATOM 1508 O O . HIS A 1 196 ? 1.013 -13.285 -8.403 1.00 92.25 196 HIS A O 1
ATOM 1514 N N . ALA A 1 197 ? 1.335 -11.168 -9.097 1.00 93.50 197 ALA A N 1
ATOM 1515 C CA . ALA A 1 197 ? 1.614 -10.646 -7.764 1.00 93.50 197 ALA A CA 1
ATOM 1516 C C . ALA A 1 197 ? 0.370 -10.703 -6.875 1.00 93.50 197 ALA A C 1
ATOM 1518 O O . ALA A 1 197 ? 0.435 -11.230 -5.767 1.00 93.50 197 ALA A O 1
ATOM 1519 N N . MET A 1 198 ? -0.791 -10.265 -7.377 1.00 95.25 198 MET A N 1
ATOM 1520 C CA . MET A 1 198 ? -2.021 -10.297 -6.585 1.00 95.25 198 MET A CA 1
ATOM 1521 C C . MET A 1 198 ? -2.436 -11.729 -6.219 1.00 95.25 198 MET A C 1
ATOM 1523 O O . MET A 1 198 ? -2.964 -11.954 -5.133 1.00 95.25 198 MET A O 1
ATOM 1527 N N . LYS A 1 199 ? -2.153 -12.723 -7.073 1.00 94.62 199 LYS A N 1
ATOM 1528 C CA . LYS A 1 199 ? -2.331 -14.135 -6.714 1.00 94.62 199 LYS A CA 1
ATOM 1529 C C . LYS A 1 199 ? -1.446 -14.533 -5.526 1.00 94.62 199 LYS A C 1
ATOM 1531 O O . LYS A 1 199 ? -1.979 -15.082 -4.567 1.00 94.62 199 LYS A O 1
ATOM 1536 N N . LYS A 1 200 ? -0.144 -14.211 -5.555 1.00 93.81 200 LYS A N 1
ATOM 1537 C CA . LYS A 1 200 ? 0.779 -14.468 -4.428 1.00 93.81 200 LYS A CA 1
ATOM 1538 C C . LYS A 1 200 ? 0.300 -13.781 -3.144 1.00 93.81 200 LYS A C 1
ATOM 1540 O O . LYS A 1 200 ? 0.291 -14.399 -2.085 1.00 93.81 200 LYS A O 1
ATOM 1545 N N . HIS A 1 201 ? -0.155 -12.531 -3.248 1.00 94.69 201 HIS A N 1
ATOM 1546 C CA . HIS A 1 201 ? -0.712 -11.779 -2.120 1.00 94.69 201 HIS A CA 1
ATOM 1547 C C . HIS A 1 201 ? -1.996 -12.410 -1.577 1.00 94.69 201 HIS A C 1
ATOM 1549 O O . HIS A 1 201 ? -2.187 -12.500 -0.371 1.00 94.69 201 HIS A O 1
ATOM 1555 N N . ASN A 1 202 ? -2.895 -12.883 -2.441 1.00 95.00 202 ASN A N 1
ATOM 1556 C CA . ASN A 1 202 ? -4.099 -13.586 -1.997 1.00 95.00 202 ASN A CA 1
ATOM 1557 C C . ASN A 1 202 ? -3.766 -14.907 -1.287 1.00 95.00 202 ASN A C 1
ATOM 1559 O O . ASN A 1 202 ? -4.431 -15.252 -0.313 1.00 95.00 202 ASN A O 1
ATOM 1563 N N . GLU A 1 203 ? -2.741 -15.626 -1.749 1.00 94.00 203 GLU A N 1
ATOM 1564 C CA . GLU A 1 203 ? -2.255 -16.849 -1.102 1.00 94.00 203 GLU A CA 1
ATOM 1565 C C . GLU A 1 203 ? -1.633 -16.561 0.276 1.00 94.00 203 GLU A C 1
ATOM 1567 O O . GLU A 1 203 ? -1.873 -17.326 1.209 1.00 94.00 203 GLU A O 1
ATOM 1572 N N . SER A 1 204 ? -0.897 -15.452 0.438 1.00 91.06 204 SER A N 1
ATOM 1573 C CA . SER A 1 204 ? -0.290 -15.070 1.724 1.00 91.06 204 SER A CA 1
ATOM 1574 C C . SER A 1 204 ? -1.293 -14.504 2.732 1.00 91.06 204 SER A C 1
ATOM 1576 O O . SER A 1 204 ? -1.206 -14.812 3.921 1.00 91.06 204 SER A O 1
ATOM 1578 N N . MET A 1 205 ? -2.262 -13.705 2.274 1.00 90.81 205 MET A N 1
ATOM 1579 C CA . MET A 1 205 ? -3.304 -13.129 3.132 1.00 90.81 205 MET A CA 1
ATOM 1580 C C . MET A 1 205 ? -4.294 -14.184 3.638 1.00 90.81 205 MET A C 1
ATOM 1582 O O . MET A 1 205 ? -4.895 -14.000 4.694 1.00 90.81 205 MET A O 1
ATOM 1586 N N . GLY A 1 206 ? -4.468 -15.284 2.902 1.00 82.31 206 GLY A N 1
ATOM 1587 C CA . GLY A 1 206 ? -5.432 -16.323 3.239 1.00 82.31 206 GLY A CA 1
ATOM 1588 C C . GLY A 1 206 ? -6.891 -15.875 3.072 1.00 82.31 206 GLY A C 1
ATOM 1589 O O . GLY A 1 206 ? -7.229 -15.038 2.230 1.00 82.31 206 GLY A O 1
ATOM 1590 N N . GLY A 1 207 ? -7.782 -16.505 3.843 1.00 79.31 207 GLY A N 1
ATOM 1591 C CA . GLY A 1 207 ? -9.224 -16.236 3.825 1.00 79.31 207 GLY A CA 1
ATOM 1592 C C . GLY A 1 207 ? -9.633 -14.996 4.627 1.00 79.31 207 GLY A C 1
ATOM 1593 O O . GLY A 1 207 ? -8.814 -14.332 5.249 1.00 79.31 207 GLY A O 1
ATOM 1594 N N . GLY A 1 208 ? -10.931 -14.681 4.624 1.00 82.44 208 GLY A N 1
ATOM 1595 C CA . GLY A 1 208 ? -11.473 -13.606 5.461 1.00 82.44 208 GLY A CA 1
ATOM 1596 C C . GLY A 1 208 ? -11.401 -13.934 6.956 1.00 82.44 208 GLY A C 1
ATOM 1597 O O . GLY A 1 208 ? -11.462 -15.097 7.355 1.00 82.44 208 GLY A O 1
ATOM 1598 N N . HIS A 1 209 ? -11.325 -12.898 7.786 1.00 90.31 209 HIS A N 1
ATOM 1599 C CA . HIS A 1 209 ? -11.320 -13.035 9.240 1.00 90.31 209 HIS A CA 1
ATOM 1600 C C . HIS A 1 209 ? -12.754 -13.039 9.786 1.00 90.31 209 HIS A C 1
ATOM 1602 O O . HIS A 1 209 ? -13.555 -12.174 9.438 1.00 90.31 209 HIS A O 1
ATOM 1608 N N . GLY A 1 210 ? -13.079 -13.970 10.692 1.00 91.25 210 GLY A N 1
ATOM 1609 C CA . GLY A 1 210 ? -14.425 -14.083 11.282 1.00 91.25 210 GLY A CA 1
ATOM 1610 C C . GLY A 1 210 ? -14.867 -12.871 12.117 1.00 91.25 210 GLY A C 1
ATOM 1611 O O . GLY A 1 210 ? -16.050 -12.725 12.408 1.00 91.25 210 GLY A O 1
ATOM 1612 N N . CYS A 1 211 ? -13.931 -11.991 12.483 1.00 92.06 211 CYS A N 1
ATOM 1613 C CA . CYS A 1 211 ? -14.181 -10.739 13.195 1.00 92.06 211 CYS A CA 1
ATOM 1614 C C . CYS A 1 211 ? -14.512 -9.545 12.275 1.00 92.06 211 CYS A C 1
ATOM 1616 O O . CYS A 1 211 ? -14.801 -8.466 12.789 1.00 92.06 211 CYS A O 1
ATOM 1618 N N . CYS A 1 212 ? -14.477 -9.713 10.945 1.00 96.44 212 CYS A N 1
ATOM 1619 C CA . CYS A 1 212 ? -14.610 -8.623 9.976 1.00 96.44 212 CYS A CA 1
ATOM 1620 C C . CYS A 1 212 ? -15.665 -8.919 8.897 1.00 96.44 212 CYS A C 1
ATOM 1622 O O . CYS A 1 212 ? -15.745 -10.021 8.356 1.00 96.44 212 CYS A O 1
ATOM 1624 N N . TYR A 1 213 ? -16.460 -7.906 8.543 1.00 97.75 213 TYR A N 1
ATOM 1625 C CA . TYR A 1 213 ? -17.416 -7.970 7.434 1.00 97.75 213 TYR A CA 1
ATOM 1626 C C . TYR A 1 213 ? -16.789 -7.482 6.124 1.00 97.75 213 TYR A C 1
ATOM 1628 O O . TYR A 1 213 ? -16.261 -6.372 6.066 1.00 97.75 213 TYR A O 1
ATOM 1636 N N . TYR A 1 214 ? -16.914 -8.257 5.044 1.00 97.25 214 TYR A N 1
ATOM 1637 C CA . TYR A 1 214 ? -16.363 -7.902 3.732 1.00 97.25 214 TYR A CA 1
ATOM 1638 C C . TYR A 1 214 ? -17.466 -7.557 2.735 1.00 97.25 214 TYR A C 1
ATOM 1640 O O . TYR A 1 214 ? -18.381 -8.347 2.508 1.00 97.25 214 TYR A O 1
ATOM 1648 N N . PHE A 1 215 ? -17.334 -6.401 2.090 1.00 97.69 215 PHE A N 1
ATOM 1649 C CA . PHE A 1 215 ? -18.202 -5.960 1.005 1.00 97.69 215 PHE A CA 1
ATOM 1650 C C . PHE A 1 215 ? -17.355 -5.674 -0.237 1.00 97.69 215 PHE A C 1
ATOM 1652 O O . PHE A 1 215 ? -16.298 -5.040 -0.160 1.00 97.69 215 PHE A O 1
ATOM 1659 N N . SER A 1 216 ? -17.808 -6.135 -1.400 1.00 96.44 216 SER A N 1
ATOM 1660 C CA . SER A 1 216 ? -17.155 -5.844 -2.675 1.00 96.44 216 SER A CA 1
ATOM 1661 C C . SER A 1 216 ? -18.177 -5.336 -3.675 1.00 96.44 216 SER A C 1
ATOM 1663 O O . SER A 1 216 ? -19.184 -5.988 -3.940 1.00 96.44 216 SER A O 1
ATOM 1665 N N . PHE A 1 217 ? -17.912 -4.147 -4.194 1.00 97.12 217 PHE A N 1
ATOM 1666 C CA . PHE A 1 217 ? -18.741 -3.457 -5.162 1.00 97.12 217 PHE A CA 1
ATOM 1667 C C . PHE A 1 217 ? -17.952 -3.341 -6.459 1.00 97.12 217 PHE A C 1
ATOM 1669 O O . PHE A 1 217 ? -16.822 -2.845 -6.469 1.00 97.12 217 PHE A O 1
ATOM 1676 N N . VAL A 1 218 ? -18.555 -3.789 -7.552 1.00 93.81 218 VAL A N 1
ATOM 1677 C CA . VAL A 1 218 ? -17.964 -3.759 -8.890 1.00 93.81 218 VAL A CA 1
ATOM 1678 C C . VAL A 1 218 ? -18.851 -2.930 -9.812 1.00 93.81 218 VAL A C 1
ATOM 1680 O O . VAL A 1 218 ? -20.075 -3.022 -9.743 1.00 93.81 218 VAL A O 1
ATOM 1683 N N . GLY A 1 219 ? -18.227 -2.096 -10.641 1.00 87.19 219 GLY A N 1
ATOM 1684 C CA . GLY A 1 219 ? -18.883 -1.399 -11.746 1.00 87.19 219 GLY A CA 1
ATOM 1685 C C . GLY A 1 219 ? -18.446 -2.014 -13.072 1.00 87.19 219 GLY A C 1
ATOM 1686 O O . GLY A 1 219 ? -17.281 -2.390 -13.209 1.00 87.19 219 GLY A O 1
ATOM 1687 N N . THR A 1 220 ? -19.375 -2.123 -14.017 1.00 76.44 220 THR A N 1
ATOM 1688 C CA . THR A 1 220 ? -19.144 -2.597 -15.391 1.00 76.44 220 THR A CA 1
ATOM 1689 C C . THR A 1 220 ? -19.393 -1.482 -16.382 1.00 76.44 220 THR A C 1
ATOM 1691 O O . THR A 1 220 ? -20.438 -0.813 -16.205 1.00 76.44 220 THR A O 1
#

Sequence (220 aa):
VLCVWPCGFASLHDRACEVFYQIKGGKVDYGEEHSQRFGHARYGRLYPGLFSEWSSERPIHMLGHSLGGATARYLQHLLEARAFPGHATDASWILSLSSLSAPLNGTLTTYALGEEEDAPPRVRRLSPGSILGSLVHVLAMCGGRMLGYELGLEQWKLSMKDVGAGAAIKKLVRCLLVHSDLVEEEDNAAYDTTIHAMKKHNESMGGGHGCCYYFSFVGT

pLDDT: mean 87.42, std 11.0, range [54.47, 98.38]

Secondary structure (DSSP, 8-state):
-------SSB-HHHHHHHHHHHHH-EEEE--HHHHHHHTS-SEEEEE--S-TT-BTTB-EEEEEETHHHHHHHHHHHHHHTT-STT----GGGEEEEEEES--BTB-THHHHHTB-SSSTT-B-TTSHHHHHHHHHHHHHHTTSEETTEE---GGGT-SHHHH-HHHHHHHHHHHHHT--TTTSSSSBHHHHTSHHHHHHHHHHH-S--TTSEEEEE---

Radius of gyration: 17.43 Å; chains: 1; bounding box: 44×38×46 Å

Foldseek 3Di:
DDDFDAFPKFALLRSLQRRCCQAQWAWRASDDVNCVVLVWARTADGHRHPHNVQALVNADEEEAEAQGLVSVLSNLLCQCVVVDPPDNGHSSSHAEGEYEAYLLLFDCVLVQQAQDPVDPPDGDAPGNVLVVLLVQLVCVQCVQDDPNDRNRCVRRQLHCVRVNDVVNVVLSVCSNPPNRSRRRDCGTPSNCRHSVNSVVVCVSSDDDDPSYHYHYHYDD